Protein AF-A0A9D1JTY2-F1 (afdb_monomer_lite)

Foldseek 3Di:
DVLLVLLVVLLVVLLVQLLQQVQVCVPPNLVSNLQVSLVVLLVCLVVSVVVCCVPVVDHSVLSSCSNCPLSVVVSVVVVCVVCVVCVVVVVVCVNVVSSVVSNVVSVVVVVVVVVVVVVVVVVVVVPDDDDDDDDDDDDDPVVVVVSVVVCCVSSLVVLLVVLVVLQVVLVVQLVVQDDLVLWDWPAKFKWWWDDKDWDWDADPHDPVVCVVDRTATWIKTKTATPVPPGDIDIDTLGRDVVSSVVVNVVTIDMWIWIDRVVVRGIDTHHNPDHSNNVSCVSSVVSVVSNCVSVVSNVVSVVVVVVVVVVVVVVD

Secondary structure (DSSP, 8-state):
-HHHHHHHHHHHHHHHHHHHHHHHHTTT-HHHHHHHHHHHHHHHHHHHHHHHHHHH---HHHHHHIIIIIIHHHHHHHHHHH-THHHHTSHHHHHHHHHHHHHHHHHHHHHHHHHHHHHHHHHHH-S-------------THHHHHHHHHHHHHHHHHHHHHHHHHHHHHHHHHHHSPPGGG-EEEEEEEEEEEEEEEEEEEPPS-HHHHHH--EEEEEEEEEEETTSS--EEEEE--SSHHHHHHHHHT--EEEEEEEEGGGTEEEEE-TT--HHHHHHHHHHHHHHHHHHHHHHHHHHHHHHHHHHHHHHHH-

Radius of gyration: 27.47 Å; chains: 1; bounding box: 66×50×74 Å

Structure (mmCIF, N/CA/C/O backbone):
data_AF-A0A9D1JTY2-F1
#
_entry.id   AF-A0A9D1JTY2-F1
#
loop_
_atom_site.group_PDB
_atom_site.id
_atom_site.type_symbol
_atom_site.label_atom_id
_atom_site.label_alt_id
_atom_site.label_comp_id
_atom_site.label_asym_id
_atom_site.label_entity_id
_atom_site.label_seq_id
_atom_site.pdbx_PDB_ins_code
_atom_site.Cartn_x
_atom_site.Cartn_y
_atom_site.Cartn_z
_atom_site.occupancy
_atom_site.B_iso_or_equiv
_atom_site.auth_seq_id
_atom_site.auth_comp_id
_atom_site.auth_asym_id
_atom_site.auth_atom_id
_atom_site.pdbx_PDB_model_num
ATOM 1 N N . MET A 1 1 ? 25.133 -8.869 -23.689 1.00 59.38 1 MET A N 1
ATOM 2 C CA . MET A 1 1 ? 24.800 -9.097 -22.260 1.00 59.38 1 MET A CA 1
ATOM 3 C C . MET A 1 1 ? 25.271 -7.984 -21.316 1.00 59.38 1 MET A C 1
ATOM 5 O O . MET A 1 1 ? 24.427 -7.415 -20.641 1.00 59.38 1 MET A O 1
ATOM 9 N N . LYS A 1 2 ? 26.556 -7.587 -21.298 1.00 70.38 2 LYS A N 1
ATOM 10 C CA . LYS A 1 2 ? 27.103 -6.582 -20.346 1.00 70.38 2 LYS A CA 1
ATOM 11 C C . LYS A 1 2 ? 26.338 -5.240 -20.286 1.00 70.38 2 LYS A C 1
ATOM 13 O O . LYS A 1 2 ? 26.159 -4.684 -19.211 1.00 70.38 2 LYS A O 1
ATOM 18 N N . LYS A 1 3 ? 25.823 -4.753 -21.425 1.00 71.25 3 LYS A N 1
ATOM 19 C CA . LYS A 1 3 ? 24.998 -3.527 -21.497 1.00 71.25 3 LYS A CA 1
ATOM 20 C C . LYS A 1 3 ? 23.628 -3.683 -20.822 1.00 71.25 3 LYS A C 1
ATOM 22 O O . LYS A 1 3 ? 23.178 -2.760 -20.158 1.00 71.25 3 LYS A O 1
ATOM 27 N N . ALA A 1 4 ? 22.995 -4.850 -20.976 1.00 71.00 4 ALA A N 1
ATOM 28 C CA . ALA A 1 4 ? 21.696 -5.156 -20.372 1.00 71.00 4 ALA A CA 1
ATOM 29 C C . ALA A 1 4 ? 21.810 -5.186 -18.857 1.00 71.00 4 ALA A C 1
ATOM 31 O O . ALA A 1 4 ? 21.061 -4.502 -18.177 1.00 71.00 4 ALA A O 1
ATOM 32 N N . VAL A 1 5 ? 22.822 -5.899 -18.356 1.00 73.69 5 VAL A N 1
ATOM 33 C CA . VAL A 1 5 ? 23.113 -6.009 -16.924 1.00 73.69 5 VAL A CA 1
ATOM 34 C C . VAL A 1 5 ? 23.383 -4.637 -16.307 1.00 73.69 5 VAL A C 1
ATOM 36 O O . VAL A 1 5 ? 22.853 -4.343 -15.244 1.00 73.69 5 VAL A O 1
ATOM 39 N N . ALA A 1 6 ? 24.139 -3.770 -16.988 1.00 75.31 6 ALA A N 1
ATOM 40 C CA . ALA A 1 6 ? 24.396 -2.412 -16.514 1.00 75.31 6 ALA A CA 1
ATOM 41 C C . ALA A 1 6 ? 23.111 -1.570 -16.414 1.00 75.31 6 ALA A C 1
ATOM 43 O O . ALA A 1 6 ? 22.874 -0.943 -15.387 1.00 75.31 6 ALA A O 1
ATOM 44 N N . VAL A 1 7 ? 22.254 -1.600 -17.441 1.00 78.81 7 VAL A N 1
ATOM 45 C CA . VAL A 1 7 ? 20.978 -0.862 -17.441 1.00 78.81 7 VAL A CA 1
ATOM 46 C C . VAL A 1 7 ? 20.015 -1.412 -16.386 1.00 78.81 7 VAL A C 1
ATOM 48 O O . VAL A 1 7 ? 19.395 -0.629 -15.670 1.00 78.81 7 VAL A O 1
ATOM 51 N N . LEU A 1 8 ? 19.933 -2.737 -16.239 1.00 75.19 8 LEU A N 1
ATOM 52 C CA . LEU A 1 8 ? 19.136 -3.400 -15.202 1.00 75.19 8 LEU A CA 1
ATOM 53 C C . LEU A 1 8 ? 19.619 -3.027 -13.801 1.00 75.19 8 LEU A C 1
ATOM 55 O O . LEU A 1 8 ? 18.810 -2.658 -12.957 1.00 75.19 8 LEU A O 1
ATOM 59 N N . ALA A 1 9 ? 20.931 -3.057 -13.564 1.00 76.00 9 ALA A N 1
ATOM 60 C CA . ALA A 1 9 ? 21.514 -2.660 -12.288 1.00 76.00 9 ALA A CA 1
ATOM 61 C C . ALA A 1 9 ? 21.218 -1.187 -11.969 1.00 76.00 9 ALA A C 1
ATOM 63 O O . ALA A 1 9 ? 20.845 -0.871 -10.841 1.00 76.00 9 ALA A O 1
ATOM 64 N N . SER A 1 10 ? 21.313 -0.291 -12.955 1.00 81.81 10 SER A N 1
ATOM 65 C CA . SER A 1 10 ? 20.954 1.123 -12.789 1.00 81.81 10 SER A CA 1
ATOM 66 C C . SER A 1 10 ? 19.467 1.329 -12.509 1.00 81.81 10 SER A C 1
ATOM 68 O O . SER A 1 10 ? 19.114 2.147 -11.663 1.00 81.81 10 SER A O 1
ATOM 70 N N . MET A 1 11 ? 18.594 0.575 -13.179 1.00 83.81 11 MET A N 1
ATOM 71 C CA . MET A 1 11 ? 17.149 0.627 -12.962 1.00 83.81 11 MET A CA 1
ATOM 72 C C . MET A 1 11 ? 16.771 0.101 -11.571 1.00 83.81 11 MET A C 1
ATOM 74 O O . MET A 1 11 ? 16.012 0.754 -10.862 1.00 83.81 11 MET A O 1
ATOM 78 N N . LEU A 1 12 ? 17.338 -1.029 -11.140 1.00 78.69 12 LEU A N 1
ATOM 79 C CA . LEU A 1 12 ? 17.129 -1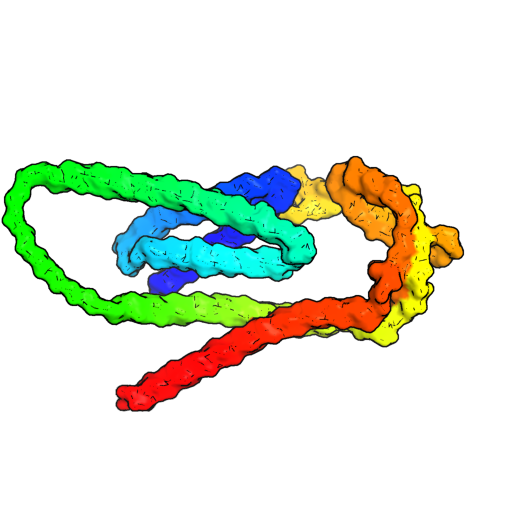.580 -9.796 1.00 78.69 12 LEU A CA 1
ATOM 80 C C . LEU A 1 12 ? 17.682 -0.653 -8.709 1.00 78.69 12 LEU A C 1
ATOM 82 O O . LEU A 1 12 ? 17.038 -0.462 -7.680 1.00 78.69 12 LEU A O 1
ATOM 86 N N . CYS A 1 13 ? 18.842 -0.039 -8.949 1.00 80.56 13 CYS A N 1
ATOM 87 C CA . CYS A 1 13 ? 19.420 0.960 -8.055 1.00 80.56 13 CYS A CA 1
ATOM 88 C C . CYS A 1 13 ? 18.498 2.181 -7.920 1.00 80.56 13 CYS A C 1
ATOM 90 O O . CYS A 1 13 ? 18.237 2.629 -6.804 1.00 80.56 13 CYS A O 1
ATOM 92 N N . TYR A 1 14 ? 17.940 2.662 -9.035 1.00 86.38 14 TYR A N 1
ATOM 93 C CA . TYR A 1 14 ? 16.960 3.744 -9.037 1.00 86.38 14 TYR A CA 1
ATOM 94 C C . TYR A 1 14 ? 15.681 3.364 -8.278 1.00 86.38 14 TYR A C 1
ATOM 96 O O . TYR A 1 14 ? 15.260 4.116 -7.406 1.00 86.38 14 TYR A O 1
ATOM 104 N N . ILE A 1 15 ? 15.094 2.190 -8.544 1.00 81.94 15 ILE A N 1
ATOM 105 C CA . ILE A 1 15 ? 13.891 1.708 -7.838 1.00 81.94 15 ILE A CA 1
ATOM 106 C C . ILE A 1 15 ? 14.170 1.578 -6.335 1.00 81.94 15 ILE A C 1
ATOM 108 O O . ILE A 1 15 ? 13.369 2.015 -5.512 1.00 81.94 15 ILE A O 1
ATOM 112 N N . GLY A 1 16 ? 15.323 1.021 -5.960 1.00 76.56 16 GLY A N 1
ATOM 113 C CA . GLY A 1 16 ? 15.737 0.903 -4.564 1.00 76.56 16 GLY A CA 1
ATOM 114 C C . GLY A 1 16 ? 15.865 2.263 -3.876 1.00 76.56 16 GLY A C 1
ATOM 115 O O . GLY A 1 16 ? 15.346 2.438 -2.774 1.00 76.56 16 GLY A O 1
ATOM 116 N N . ALA A 1 17 ? 16.497 3.238 -4.534 1.00 82.12 17 ALA A N 1
ATOM 117 C CA . ALA A 1 17 ? 16.623 4.599 -4.019 1.00 82.12 17 ALA A CA 1
ATOM 118 C C . ALA A 1 17 ? 15.268 5.316 -3.928 1.00 82.12 17 ALA A C 1
ATOM 120 O O . ALA A 1 17 ? 14.989 5.945 -2.910 1.00 82.12 17 ALA A O 1
ATOM 121 N N . PHE A 1 18 ? 14.408 5.162 -4.939 1.00 88.81 18 PHE A N 1
ATOM 122 C CA . PHE A 1 18 ? 13.040 5.682 -4.961 1.00 88.81 18 PHE A CA 1
ATOM 123 C C . PHE A 1 18 ? 12.244 5.173 -3.754 1.00 88.81 18 PHE A C 1
ATOM 125 O O . PHE A 1 18 ? 11.693 5.962 -2.989 1.00 88.81 18 PHE A O 1
ATOM 132 N N . LEU A 1 19 ? 12.234 3.855 -3.531 1.00 86.31 19 LEU A N 1
ATOM 133 C CA . LEU A 1 19 ? 11.505 3.236 -2.422 1.00 86.31 19 LEU A CA 1
ATOM 134 C C . LEU A 1 19 ? 12.104 3.598 -1.061 1.00 86.31 19 LEU A C 1
ATOM 136 O O . LEU A 1 19 ? 11.368 3.789 -0.094 1.00 86.31 19 LEU A O 1
ATOM 140 N N . LEU A 1 20 ? 13.432 3.698 -0.969 1.00 84.06 20 LEU A N 1
ATOM 141 C CA . LEU A 1 20 ? 14.112 4.112 0.254 1.00 84.06 20 LEU A CA 1
ATOM 142 C C . LEU A 1 20 ? 13.754 5.556 0.618 1.00 84.06 20 LEU A C 1
ATOM 144 O O . LEU A 1 20 ? 13.383 5.811 1.760 1.00 84.06 20 LEU A O 1
ATOM 148 N N . LEU A 1 21 ? 13.832 6.480 -0.341 1.00 84.19 21 LEU A N 1
ATOM 149 C CA . LEU A 1 21 ? 13.496 7.889 -0.138 1.00 84.19 21 LEU A CA 1
ATOM 150 C C . LEU A 1 21 ? 12.011 8.076 0.171 1.00 84.19 21 LEU A C 1
ATOM 152 O O . LEU A 1 21 ? 11.688 8.832 1.082 1.00 84.19 21 LEU A O 1
ATOM 156 N N . PHE A 1 22 ? 11.128 7.330 -0.500 1.00 84.81 22 PHE A N 1
ATOM 157 C CA . PHE A 1 22 ? 9.697 7.322 -0.193 1.00 84.81 22 PHE A CA 1
ATOM 158 C C . PHE A 1 22 ? 9.435 6.866 1.249 1.00 84.81 22 PHE A C 1
ATOM 160 O O . PHE A 1 22 ? 8.697 7.499 1.999 1.00 84.81 22 PHE A O 1
ATOM 167 N N . ARG A 1 23 ? 10.091 5.786 1.691 1.00 81.06 23 ARG A N 1
ATOM 168 C CA . ARG A 1 23 ? 9.959 5.297 3.073 1.00 81.06 23 ARG A CA 1
ATOM 169 C C . ARG A 1 23 ? 10.558 6.255 4.101 1.00 81.06 23 ARG A C 1
ATOM 171 O O . ARG A 1 23 ? 10.043 6.332 5.209 1.00 81.06 23 ARG A O 1
ATOM 178 N N . LEU A 1 24 ? 11.632 6.961 3.751 1.00 77.88 24 LEU A N 1
ATOM 179 C CA . LEU A 1 24 ? 12.247 7.983 4.602 1.00 77.88 24 LEU A CA 1
ATOM 180 C C . LEU A 1 24 ? 11.383 9.246 4.715 1.00 77.88 24 LEU A C 1
ATOM 182 O O . LEU A 1 24 ? 11.444 9.918 5.741 1.00 77.88 24 LEU A O 1
ATOM 186 N N . SER A 1 25 ? 10.588 9.572 3.693 1.00 79.00 25 SER A N 1
ATOM 187 C CA . SER A 1 25 ? 9.732 10.762 3.699 1.00 79.00 25 SER A CA 1
ATOM 188 C C . SER A 1 25 ? 8.385 10.565 4.394 1.00 79.00 25 SER A C 1
ATOM 190 O O . SER A 1 25 ? 7.739 11.562 4.720 1.00 79.00 25 SER A O 1
ATOM 192 N N . MET A 1 26 ? 7.964 9.318 4.639 1.00 70.12 26 MET A N 1
ATOM 193 C CA . MET A 1 26 ? 6.751 8.978 5.395 1.00 70.12 26 MET A CA 1
ATOM 194 C C . MET A 1 26 ? 6.876 9.468 6.851 1.00 70.12 26 MET A C 1
ATOM 196 O O . MET A 1 26 ? 7.418 8.772 7.708 1.00 70.12 26 MET A O 1
ATOM 200 N N . GLY A 1 27 ? 6.407 10.687 7.132 1.00 58.47 27 GLY A N 1
ATOM 201 C CA . GLY A 1 27 ? 6.492 11.296 8.464 1.00 58.47 27 GLY A CA 1
ATOM 202 C C . GLY A 1 27 ? 6.246 12.801 8.452 1.00 58.47 27 GLY A C 1
ATOM 203 O O . GLY A 1 27 ? 5.192 13.225 8.896 1.00 58.47 27 GLY A O 1
ATOM 204 N N . GLN A 1 28 ? 7.183 13.603 7.929 1.00 58.84 28 GLN A N 1
ATOM 205 C CA . GLN A 1 28 ? 7.043 15.069 7.763 1.00 58.84 28 GLN A CA 1
ATOM 206 C C . GLN A 1 28 ? 7.940 15.662 6.647 1.00 58.84 28 GLN A C 1
ATOM 208 O O . GLN A 1 28 ? 7.969 16.872 6.449 1.00 58.84 28 GLN A O 1
ATOM 213 N N . ALA A 1 29 ? 8.677 14.838 5.890 1.00 73.12 29 ALA A N 1
ATOM 214 C CA . ALA A 1 29 ? 9.771 15.297 5.025 1.00 73.12 29 ALA A CA 1
ATOM 215 C C . ALA A 1 29 ? 9.537 14.991 3.534 1.00 73.12 29 ALA A C 1
ATOM 217 O O . ALA A 1 29 ? 10.433 14.517 2.836 1.00 73.12 29 ALA A O 1
ATOM 218 N N . TRP A 1 30 ? 8.335 15.264 3.020 1.00 77.69 30 TRP A N 1
ATOM 219 C CA . TRP A 1 30 ? 7.965 14.993 1.620 1.00 77.69 30 TRP A CA 1
ATOM 220 C C . TRP A 1 30 ? 8.880 15.676 0.594 1.00 77.69 30 TRP A C 1
ATOM 222 O O . TRP A 1 30 ? 9.173 15.094 -0.448 1.00 77.69 30 TRP A O 1
ATOM 232 N N . LEU A 1 31 ? 9.435 16.848 0.927 1.00 79.00 31 LEU A N 1
ATOM 233 C CA . LEU A 1 31 ? 10.440 17.536 0.108 1.00 79.00 31 LEU A CA 1
ATOM 234 C C . LEU A 1 31 ? 11.693 16.680 -0.142 1.00 79.00 31 LEU A C 1
ATOM 236 O O . LEU A 1 31 ? 12.260 16.729 -1.232 1.00 79.00 31 LEU A O 1
ATOM 240 N N . VAL A 1 32 ? 12.100 15.853 0.827 1.00 80.62 32 VAL A N 1
ATOM 241 C CA . VAL A 1 32 ? 13.250 14.945 0.683 1.00 80.62 32 VAL A CA 1
ATOM 242 C C . VAL A 1 32 ? 12.964 13.867 -0.357 1.00 80.62 32 VAL A C 1
ATOM 244 O O . VAL A 1 32 ? 13.857 13.501 -1.112 1.00 80.62 32 VAL A O 1
ATOM 247 N N . PHE A 1 33 ? 11.725 13.391 -0.460 1.00 84.44 33 PHE A N 1
ATOM 248 C CA . PHE A 1 33 ? 11.342 12.455 -1.514 1.00 84.44 33 PHE A CA 1
ATOM 249 C C . PHE A 1 33 ? 11.211 13.149 -2.873 1.00 84.44 33 PHE A C 1
ATOM 251 O O . PHE A 1 33 ? 11.780 12.665 -3.856 1.00 84.44 33 PHE A O 1
ATOM 258 N N . PHE A 1 34 ? 10.541 14.305 -2.927 1.00 84.31 34 PHE A N 1
ATOM 259 C CA . PHE A 1 34 ? 10.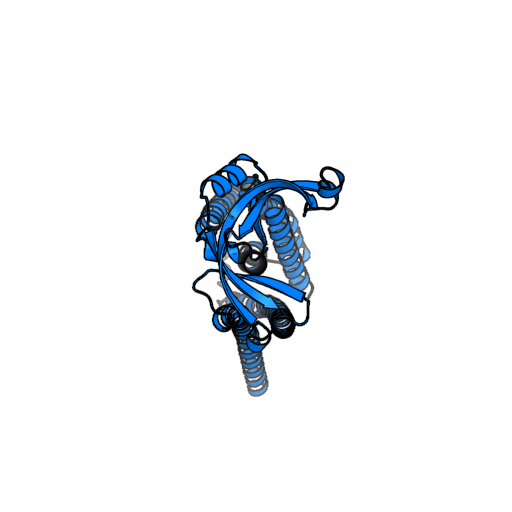311 15.029 -4.178 1.00 84.31 34 PHE A CA 1
ATOM 260 C C . PHE A 1 34 ? 11.601 15.527 -4.834 1.00 84.31 34 PHE A C 1
ATOM 262 O O . PHE A 1 34 ? 11.754 15.380 -6.044 1.00 84.31 34 PHE A O 1
ATOM 269 N N . PHE A 1 35 ? 12.549 16.060 -4.061 1.00 83.50 35 PHE A N 1
ATOM 270 C CA . PHE A 1 35 ? 13.841 16.508 -4.591 1.00 83.50 35 PHE A CA 1
ATOM 271 C C . PHE A 1 35 ? 14.907 15.417 -4.551 1.00 83.50 35 PHE A C 1
ATOM 273 O O . PHE A 1 35 ? 15.697 15.300 -5.486 1.00 83.50 35 PHE A O 1
ATOM 280 N N . GLY A 1 36 ? 14.934 14.585 -3.510 1.00 84.62 36 GLY A N 1
ATOM 281 C CA . GLY A 1 36 ? 15.980 13.576 -3.344 1.00 84.62 36 GLY A CA 1
ATOM 282 C C . GLY A 1 36 ? 15.964 12.522 -4.442 1.00 84.62 36 GLY A C 1
ATOM 283 O O . GLY A 1 36 ? 17.026 12.097 -4.887 1.00 84.62 36 GLY A O 1
ATOM 284 N N . THR A 1 37 ? 14.786 12.140 -4.936 1.00 85.62 37 THR A N 1
ATOM 285 C CA . THR A 1 37 ? 14.664 11.111 -5.976 1.00 85.62 37 THR A CA 1
ATOM 286 C C . THR A 1 37 ? 15.243 11.568 -7.322 1.00 85.62 37 THR A C 1
ATOM 288 O O . THR A 1 37 ? 16.134 10.889 -7.841 1.00 85.62 37 THR A O 1
ATOM 291 N N . PRO A 1 38 ? 14.840 12.723 -7.892 1.00 85.81 38 PRO A N 1
ATOM 292 C CA . PRO A 1 38 ? 15.459 13.231 -9.113 1.00 85.81 38 PRO A CA 1
ATOM 293 C C . PRO A 1 38 ? 16.914 13.686 -8.912 1.00 85.81 38 PRO A C 1
ATOM 295 O O . PRO A 1 38 ? 17.717 13.518 -9.830 1.00 85.81 38 PRO A O 1
ATOM 298 N N . LEU A 1 39 ? 17.304 14.188 -7.732 1.00 86.88 39 LEU A N 1
ATOM 299 C CA . LEU A 1 39 ? 18.706 14.532 -7.445 1.00 86.88 39 LEU A CA 1
ATOM 300 C C . LEU A 1 39 ? 19.603 13.296 -7.392 1.00 86.88 39 LEU A C 1
ATOM 302 O O . LEU A 1 39 ? 20.677 13.303 -7.988 1.00 86.88 39 LEU A O 1
ATOM 306 N N . PHE A 1 40 ? 19.161 12.220 -6.738 1.00 88.06 40 PHE A N 1
ATOM 307 C CA . PHE A 1 40 ? 19.864 10.939 -6.754 1.00 88.06 40 PHE A CA 1
ATOM 308 C C . PHE A 1 40 ? 19.992 10.413 -8.185 1.00 88.06 40 PHE A C 1
ATOM 310 O O . PHE A 1 40 ? 21.073 9.999 -8.604 1.00 88.06 40 PHE A O 1
ATOM 317 N N . ALA A 1 41 ? 18.904 10.484 -8.958 1.00 86.62 41 ALA A N 1
ATOM 318 C CA . ALA A 1 41 ? 18.897 10.082 -10.357 1.00 86.62 41 ALA A CA 1
ATOM 319 C C . ALA A 1 41 ? 19.942 10.848 -11.171 1.00 86.62 41 ALA A C 1
ATOM 321 O O . ALA A 1 41 ? 20.720 10.229 -11.891 1.00 86.62 41 ALA A O 1
ATOM 322 N N . ALA A 1 42 ? 19.996 12.173 -11.027 1.00 85.44 42 ALA A N 1
ATOM 323 C CA . ALA A 1 42 ? 20.965 13.029 -11.699 1.00 85.44 42 ALA A CA 1
ATOM 324 C C . ALA A 1 42 ? 22.407 12.752 -11.235 1.00 85.44 42 ALA A C 1
ATOM 326 O O . ALA A 1 42 ? 23.301 12.580 -12.068 1.00 85.44 42 ALA A O 1
ATOM 327 N N . ALA A 1 43 ? 22.625 12.641 -9.922 1.00 85.62 43 ALA A N 1
ATOM 328 C CA . ALA A 1 43 ? 23.928 12.372 -9.319 1.00 85.62 43 ALA A CA 1
ATOM 329 C C . ALA A 1 43 ? 24.491 11.004 -9.723 1.00 85.62 43 ALA A C 1
ATOM 331 O O . ALA A 1 43 ? 25.696 10.875 -9.913 1.00 85.62 43 ALA A O 1
ATOM 332 N N . TYR A 1 44 ? 23.633 9.998 -9.907 1.00 86.44 44 TYR A N 1
ATOM 333 C CA . TYR A 1 44 ? 24.016 8.701 -10.463 1.00 86.44 44 TYR A CA 1
ATOM 334 C C . TYR A 1 44 ? 24.230 8.775 -11.982 1.00 86.44 44 TYR A C 1
ATOM 336 O O . TYR A 1 44 ? 25.202 8.236 -12.514 1.00 86.44 44 TYR A O 1
ATOM 344 N N . PHE A 1 45 ? 23.336 9.462 -12.694 1.00 86.50 45 PHE A N 1
ATOM 345 C CA . PHE A 1 45 ? 23.324 9.546 -14.152 1.00 86.50 45 PHE A CA 1
ATOM 346 C C . PHE A 1 45 ? 24.588 10.182 -14.737 1.00 86.50 45 PHE A C 1
ATOM 348 O O . PHE A 1 45 ? 25.077 9.724 -15.769 1.00 86.50 45 PHE A O 1
ATOM 355 N N . ILE A 1 46 ? 25.136 11.212 -14.091 1.00 82.81 46 ILE A N 1
ATOM 356 C CA . ILE A 1 46 ? 26.335 11.919 -14.566 1.00 82.81 46 ILE A CA 1
ATOM 357 C C . ILE A 1 46 ? 27.565 10.980 -14.637 1.00 82.81 46 ILE A C 1
ATOM 359 O O . ILE A 1 46 ? 28.104 10.799 -15.736 1.00 82.81 46 ILE A O 1
ATOM 363 N N . PRO A 1 47 ? 28.008 10.333 -13.539 1.00 81.50 47 PRO A N 1
ATOM 364 C CA . PRO A 1 47 ? 29.147 9.420 -13.561 1.00 81.50 47 PRO A CA 1
ATOM 365 C C . PRO A 1 47 ? 28.828 8.098 -14.268 1.00 81.50 47 PRO A C 1
ATOM 367 O O . PRO A 1 47 ? 29.631 7.650 -15.090 1.00 81.50 47 PRO A O 1
ATOM 370 N N . ALA A 1 48 ? 27.657 7.491 -14.035 1.00 80.56 48 ALA A N 1
ATOM 371 C CA . ALA A 1 48 ? 27.294 6.221 -14.671 1.00 80.56 48 ALA A CA 1
ATOM 372 C C . ALA A 1 48 ? 27.105 6.384 -16.185 1.00 80.56 48 ALA A C 1
ATOM 374 O O . ALA A 1 48 ? 27.592 5.574 -16.971 1.00 80.56 48 ALA A O 1
ATOM 375 N N . GLY A 1 49 ? 26.483 7.481 -16.621 1.00 78.81 49 GLY A N 1
ATOM 376 C CA . GLY A 1 49 ? 26.337 7.827 -18.032 1.00 78.81 49 GLY A CA 1
ATOM 377 C C . GLY A 1 49 ? 27.670 8.142 -18.709 1.00 78.81 49 GLY A C 1
ATOM 378 O O . GLY A 1 49 ? 27.843 7.837 -19.890 1.00 78.81 49 GLY A O 1
ATOM 379 N N . ALA A 1 50 ? 28.647 8.709 -17.995 1.00 80.31 50 ALA A N 1
ATOM 380 C CA . ALA A 1 50 ? 30.004 8.881 -18.514 1.00 80.31 50 ALA A CA 1
ATOM 381 C C . ALA A 1 50 ? 30.760 7.552 -18.621 1.00 80.31 50 ALA A C 1
ATOM 383 O O . ALA A 1 50 ? 31.366 7.271 -19.658 1.00 80.31 50 ALA A O 1
ATOM 384 N N . PHE A 1 51 ? 30.679 6.718 -17.588 1.00 81.56 51 PHE A N 1
ATOM 385 C CA . PHE A 1 51 ? 31.327 5.413 -17.548 1.00 81.56 51 PHE A CA 1
ATOM 386 C C . PHE A 1 51 ? 30.755 4.458 -18.605 1.00 81.56 51 PHE A C 1
ATOM 388 O O . PHE A 1 51 ? 31.511 3.872 -19.381 1.00 81.56 51 PHE A O 1
ATOM 395 N N . PHE A 1 52 ? 29.429 4.352 -18.716 1.00 82.06 52 PHE A N 1
ATOM 396 C CA . PHE A 1 52 ? 28.778 3.485 -19.700 1.00 82.06 52 PHE A CA 1
ATOM 397 C C . PHE A 1 52 ? 28.924 3.995 -21.134 1.00 82.06 52 PHE A C 1
ATOM 399 O O . PHE A 1 52 ? 29.027 3.178 -22.050 1.00 82.06 52 PHE A O 1
ATOM 406 N N . ALA A 1 53 ? 29.004 5.310 -21.353 1.00 79.44 53 ALA A N 1
ATOM 407 C CA . ALA A 1 53 ? 29.331 5.841 -22.675 1.00 79.44 53 ALA A CA 1
ATOM 408 C C . ALA A 1 53 ? 30.757 5.447 -23.102 1.00 79.44 53 ALA A C 1
ATOM 410 O O . ALA A 1 53 ? 30.940 4.995 -24.229 1.00 79.44 53 ALA A O 1
ATOM 411 N N . ARG A 1 54 ? 31.744 5.545 -22.196 1.00 77.56 54 ARG A N 1
ATOM 412 C CA . ARG A 1 54 ? 33.158 5.232 -22.487 1.00 77.56 54 ARG A CA 1
ATOM 413 C C . ARG A 1 54 ? 33.452 3.734 -22.592 1.00 77.56 54 ARG A C 1
ATOM 415 O O . ARG A 1 54 ? 34.214 3.329 -23.456 1.00 77.56 54 ARG A O 1
ATOM 422 N N . ARG A 1 55 ? 32.892 2.912 -21.698 1.00 78.19 55 ARG A N 1
ATOM 423 C CA . ARG A 1 55 ? 33.220 1.475 -21.590 1.00 78.19 55 ARG A CA 1
ATOM 424 C C . ARG A 1 55 ? 32.249 0.559 -22.325 1.00 78.19 55 ARG A C 1
ATOM 426 O O . ARG A 1 55 ? 32.625 -0.540 -22.714 1.00 78.19 55 ARG A O 1
ATOM 433 N N . LEU A 1 56 ? 30.987 0.969 -22.455 1.00 77.25 56 LEU A N 1
ATOM 434 C CA . LEU A 1 56 ? 29.910 0.121 -22.974 1.00 77.25 56 LEU A CA 1
ATOM 435 C C . LEU A 1 56 ? 29.258 0.696 -24.238 1.00 77.25 56 LEU A C 1
ATOM 437 O O . LEU A 1 56 ? 28.327 0.079 -24.759 1.00 77.25 56 LEU A O 1
ATOM 441 N N . HIS A 1 57 ? 29.718 1.847 -24.746 1.00 76.25 57 HIS A N 1
ATOM 442 C CA . HIS A 1 57 ? 29.091 2.576 -25.858 1.00 76.25 57 HIS A CA 1
ATOM 443 C C . HIS A 1 57 ? 27.565 2.679 -25.686 1.00 76.25 57 HIS A C 1
ATOM 445 O O . HIS A 1 57 ? 26.794 2.428 -26.618 1.00 76.25 57 HIS A O 1
ATOM 451 N N . LEU A 1 58 ? 27.115 2.925 -24.452 1.00 74.38 58 LEU A N 1
ATOM 452 C CA . LEU A 1 58 ? 25.701 3.066 -24.125 1.00 74.38 58 LEU A CA 1
ATOM 453 C C . LEU A 1 58 ? 25.289 4.527 -24.324 1.00 74.38 58 LEU A C 1
ATOM 455 O O . LEU A 1 58 ? 25.966 5.438 -23.848 1.00 74.38 58 LEU A O 1
ATOM 459 N N . ASN A 1 59 ? 24.164 4.760 -25.001 1.00 77.75 59 ASN A N 1
ATOM 460 C CA . ASN A 1 59 ? 23.629 6.110 -25.132 1.00 77.75 59 ASN A CA 1
ATOM 461 C C . ASN A 1 59 ? 23.165 6.615 -23.755 1.00 77.75 59 ASN A C 1
ATOM 463 O O . ASN A 1 59 ? 22.422 5.932 -23.051 1.00 77.75 59 ASN A O 1
ATOM 467 N N . ARG A 1 60 ? 23.566 7.832 -23.386 1.00 78.81 60 ARG A N 1
ATOM 468 C CA . ARG A 1 60 ? 23.145 8.469 -22.133 1.00 78.81 60 ARG A CA 1
ATOM 469 C C . ARG A 1 60 ? 21.627 8.644 -22.075 1.00 78.81 60 ARG A C 1
ATOM 471 O O . ARG A 1 60 ? 21.027 8.353 -21.054 1.00 78.81 60 ARG A O 1
ATOM 478 N N . TRP A 1 61 ? 20.982 8.975 -23.191 1.00 77.00 61 TRP A N 1
ATOM 479 C CA . TRP A 1 61 ? 19.518 9.070 -23.256 1.00 77.00 61 TRP A CA 1
ATOM 480 C C . TRP A 1 61 ? 18.800 7.765 -22.901 1.00 77.00 61 TRP A C 1
ATOM 482 O O . TRP A 1 61 ? 17.751 7.778 -22.268 1.00 77.00 61 TRP A O 1
ATOM 492 N N . ILE A 1 62 ? 19.395 6.630 -23.267 1.00 73.31 62 ILE A N 1
ATOM 493 C CA . ILE A 1 62 ? 18.854 5.299 -22.979 1.00 73.31 62 ILE A CA 1
ATOM 494 C C . ILE A 1 62 ? 18.878 5.017 -21.477 1.00 73.31 62 ILE A C 1
ATOM 496 O O . ILE A 1 62 ? 17.886 4.553 -20.919 1.00 73.31 62 ILE A O 1
ATOM 500 N N . LEU A 1 63 ? 19.999 5.325 -20.824 1.00 81.06 63 LEU A N 1
ATOM 501 C CA . LEU A 1 63 ? 20.143 5.168 -19.380 1.00 81.06 63 LEU A CA 1
ATOM 502 C C . LEU A 1 63 ? 19.132 6.046 -18.633 1.00 81.06 63 LEU A C 1
ATOM 504 O O . LEU A 1 63 ? 18.469 5.578 -17.711 1.00 81.06 63 LEU A O 1
ATOM 508 N N . TRP A 1 64 ? 18.976 7.292 -19.084 1.00 84.94 64 TRP A N 1
ATOM 509 C CA . TRP A 1 64 ? 18.033 8.246 -18.511 1.00 84.94 64 TRP A CA 1
ATOM 510 C C . TRP A 1 64 ? 16.584 7.757 -18.590 1.00 84.94 64 TRP A C 1
ATOM 512 O O . TRP A 1 64 ? 15.883 7.765 -17.575 1.00 84.94 64 TRP A O 1
ATOM 522 N N . LEU A 1 65 ? 16.159 7.297 -19.774 1.00 82.06 65 LEU A N 1
ATOM 523 C CA . LEU A 1 65 ? 14.803 6.808 -20.026 1.00 82.06 65 LEU A CA 1
ATOM 524 C C . LEU A 1 65 ? 14.493 5.551 -19.203 1.00 82.06 65 LEU A C 1
ATOM 526 O O . LEU A 1 65 ? 13.407 5.432 -18.641 1.00 82.06 65 LEU A O 1
ATOM 530 N N . CYS A 1 66 ? 15.451 4.628 -19.089 1.00 78.81 66 CYS A N 1
ATOM 531 C CA . CYS A 1 66 ? 15.267 3.411 -18.295 1.00 78.81 66 CYS A CA 1
ATOM 532 C C . CYS A 1 66 ? 15.138 3.712 -16.806 1.00 78.81 66 CYS A C 1
ATOM 534 O O . CYS A 1 66 ? 14.303 3.116 -16.132 1.00 78.81 66 CYS A O 1
ATOM 536 N N . MET A 1 67 ? 15.950 4.635 -16.291 1.00 83.12 67 MET A N 1
ATOM 537 C CA . MET A 1 67 ? 15.915 4.997 -14.879 1.00 83.12 67 MET A CA 1
ATOM 538 C C . MET A 1 67 ? 14.652 5.787 -14.527 1.00 83.12 67 MET A C 1
ATOM 540 O O . MET A 1 67 ? 13.906 5.374 -13.649 1.00 83.12 67 MET A O 1
ATOM 544 N N . ASN A 1 68 ? 14.387 6.899 -15.218 1.00 83.06 68 ASN A N 1
ATOM 545 C CA . ASN A 1 68 ? 13.298 7.805 -14.841 1.00 83.06 68 ASN A CA 1
ATOM 546 C C . ASN A 1 68 ? 11.940 7.352 -15.381 1.00 83.06 68 ASN A C 1
ATOM 548 O O . ASN A 1 68 ? 10.938 7.496 -14.691 1.00 83.06 68 ASN A O 1
ATOM 552 N N . GLY A 1 69 ? 11.901 6.797 -16.593 1.00 80.62 69 GLY A N 1
ATOM 553 C CA . GLY A 1 69 ? 10.668 6.291 -17.189 1.00 80.62 69 GLY A CA 1
ATOM 554 C C . GLY A 1 69 ? 10.266 4.971 -16.548 1.00 80.62 69 GLY A C 1
ATOM 555 O O . GLY A 1 69 ? 9.364 4.921 -15.719 1.00 80.62 69 GLY A O 1
ATOM 556 N N . ILE A 1 70 ? 10.965 3.891 -16.903 1.00 78.00 70 ILE A N 1
ATOM 557 C CA . ILE A 1 70 ? 10.583 2.539 -16.467 1.00 78.00 70 ILE A CA 1
ATOM 558 C C . ILE A 1 70 ? 10.816 2.374 -14.958 1.00 78.00 70 ILE A C 1
ATOM 560 O O . ILE A 1 70 ? 9.916 1.945 -14.243 1.00 78.00 70 ILE A O 1
ATOM 564 N N . GLY A 1 71 ? 11.988 2.762 -14.448 1.00 79.56 71 GLY A N 1
ATOM 565 C CA . GLY A 1 71 ? 12.291 2.698 -13.016 1.00 79.56 71 GLY A CA 1
ATOM 566 C C . GLY A 1 71 ? 11.361 3.566 -12.161 1.00 79.56 71 GLY A C 1
ATOM 567 O O . GLY A 1 71 ? 10.913 3.113 -11.110 1.00 79.56 71 GLY A O 1
ATOM 568 N N . GLY A 1 72 ? 11.009 4.768 -12.628 1.00 82.62 72 GLY A N 1
ATOM 569 C CA . GLY A 1 72 ? 10.039 5.653 -11.970 1.00 82.62 72 GLY A CA 1
ATOM 570 C C . GLY A 1 72 ? 8.635 5.064 -11.923 1.00 82.62 72 GLY A C 1
ATOM 571 O O . GLY A 1 72 ? 8.040 4.988 -10.848 1.00 82.62 72 GLY A O 1
ATOM 572 N N . LEU A 1 73 ? 8.128 4.580 -13.060 1.00 81.56 73 LEU A N 1
ATOM 573 C CA . LEU A 1 73 ? 6.820 3.926 -13.135 1.00 81.56 73 LEU A CA 1
ATOM 574 C C . LEU A 1 73 ? 6.761 2.679 -12.244 1.00 81.56 73 LEU A C 1
ATOM 576 O O . LEU A 1 73 ? 5.825 2.530 -11.461 1.00 81.56 73 LEU A O 1
ATOM 580 N N . CYS A 1 74 ? 7.782 1.818 -12.296 1.00 80.75 74 CYS A N 1
ATOM 581 C CA . CYS A 1 74 ? 7.872 0.649 -11.421 1.00 80.75 74 CYS A CA 1
ATOM 582 C C . CYS A 1 74 ? 7.924 1.045 -9.939 1.00 80.75 74 CYS A C 1
ATOM 584 O O . CYS A 1 74 ? 7.264 0.410 -9.119 1.00 80.75 74 CYS A O 1
ATOM 586 N N . GLY A 1 75 ? 8.665 2.101 -9.590 1.00 83.00 75 GLY A N 1
ATOM 587 C CA . GLY A 1 75 ? 8.716 2.634 -8.228 1.00 83.00 75 GLY A CA 1
ATOM 588 C C . GLY A 1 75 ? 7.336 3.043 -7.711 1.00 83.00 75 GLY A C 1
ATOM 589 O O . GLY A 1 75 ? 6.935 2.611 -6.629 1.00 83.00 75 GLY A O 1
ATOM 590 N N . TRP A 1 76 ? 6.577 3.798 -8.510 1.00 84.81 76 TRP A N 1
ATOM 591 C CA . TRP A 1 76 ? 5.207 4.200 -8.177 1.00 84.81 76 TRP A CA 1
ATOM 592 C C . TRP A 1 76 ? 4.252 3.012 -8.045 1.00 84.81 76 TRP A C 1
ATOM 594 O O . TRP A 1 76 ? 3.509 2.943 -7.069 1.00 84.81 76 TRP A O 1
ATOM 604 N N . VAL A 1 77 ? 4.299 2.048 -8.969 1.00 81.75 77 VAL A N 1
ATOM 605 C CA . VAL A 1 77 ? 3.474 0.828 -8.892 1.00 81.75 77 VAL A CA 1
ATOM 606 C C . VAL A 1 77 ? 3.758 0.055 -7.602 1.00 81.75 77 VAL A C 1
ATOM 608 O O . VAL A 1 77 ? 2.828 -0.359 -6.913 1.00 81.75 77 VAL A O 1
ATOM 611 N N . ILE A 1 78 ? 5.028 -0.098 -7.221 1.00 81.12 78 ILE A N 1
ATOM 612 C CA . ILE A 1 78 ? 5.398 -0.791 -5.980 1.00 81.12 78 ILE A CA 1
ATOM 613 C C . ILE A 1 78 ? 4.901 -0.023 -4.748 1.00 81.12 78 ILE A C 1
ATOM 615 O O . ILE A 1 78 ? 4.404 -0.646 -3.809 1.00 81.12 78 ILE A O 1
ATOM 619 N N . VAL A 1 79 ? 4.995 1.310 -4.741 1.00 82.75 79 VAL A N 1
ATOM 620 C CA . VAL A 1 79 ? 4.431 2.141 -3.663 1.00 82.75 79 VAL A CA 1
ATOM 621 C C . VAL A 1 79 ? 2.922 1.944 -3.550 1.00 82.75 79 VAL A C 1
ATOM 623 O O . VAL A 1 79 ? 2.417 1.779 -2.444 1.00 82.75 79 VAL A O 1
ATOM 626 N N . LEU A 1 80 ? 2.210 1.891 -4.674 1.00 80.62 80 LEU A N 1
ATOM 627 C CA . LEU A 1 80 ? 0.762 1.688 -4.696 1.00 80.62 80 LEU A CA 1
ATOM 628 C C . LEU A 1 80 ? 0.338 0.318 -4.175 1.00 80.62 80 LEU A C 1
ATOM 630 O O . LEU A 1 80 ? -0.646 0.217 -3.447 1.00 80.62 80 LEU A O 1
ATOM 634 N N . ILE A 1 81 ? 1.106 -0.721 -4.503 1.00 76.06 81 ILE A N 1
ATOM 635 C CA . ILE A 1 81 ? 0.894 -2.071 -3.973 1.00 76.06 81 ILE A CA 1
ATOM 636 C C . ILE A 1 81 ? 1.154 -2.101 -2.459 1.00 76.06 81 ILE A C 1
ATOM 638 O O . ILE A 1 81 ? 0.407 -2.738 -1.720 1.00 76.06 81 ILE A O 1
ATOM 642 N N . GLN A 1 82 ? 2.200 -1.416 -1.984 1.00 76.94 82 GLN A N 1
ATOM 643 C CA . GLN A 1 82 ? 2.558 -1.384 -0.558 1.00 76.94 82 GLN A CA 1
ATOM 644 C C . GLN A 1 82 ? 1.610 -0.513 0.278 1.00 76.94 82 GLN A C 1
ATOM 646 O O . GLN A 1 82 ? 1.391 -0.809 1.451 1.00 76.94 82 GLN A O 1
ATOM 651 N N . TYR A 1 83 ? 1.049 0.545 -0.310 1.00 77.12 83 TYR A N 1
ATOM 652 C CA . TYR A 1 83 ? 0.225 1.542 0.372 1.00 77.12 83 TYR A CA 1
ATOM 653 C C . TYR A 1 83 ? -1.051 1.836 -0.434 1.00 77.12 83 TYR A C 1
ATOM 655 O O . TYR A 1 83 ? -1.216 2.938 -0.966 1.00 77.12 83 TYR A O 1
ATOM 663 N N . PRO A 1 84 ? -2.001 0.883 -0.499 1.00 70.81 84 PRO A N 1
ATOM 664 C CA . PRO A 1 84 ? -3.229 1.036 -1.285 1.00 70.81 84 PRO A CA 1
ATOM 665 C C . PRO A 1 84 ? -4.119 2.188 -0.791 1.00 70.81 84 PRO A C 1
ATOM 667 O O . PRO A 1 84 ? -4.940 2.710 -1.542 1.00 70.81 84 PRO A O 1
ATOM 670 N N . ILE A 1 85 ? -3.921 2.638 0.452 1.00 67.88 85 ILE A N 1
ATOM 671 C CA . ILE A 1 85 ? -4.631 3.781 1.037 1.00 67.88 85 ILE A CA 1
ATOM 672 C C . ILE A 1 85 ? -4.360 5.101 0.289 1.00 67.88 85 ILE A C 1
ATOM 674 O O . ILE A 1 85 ? -5.200 5.997 0.301 1.00 67.88 85 ILE A O 1
ATOM 678 N N . LEU A 1 86 ? -3.231 5.201 -0.430 1.00 69.19 86 LEU A N 1
ATOM 679 C CA . LEU A 1 86 ? -2.888 6.367 -1.253 1.00 69.19 86 LEU A CA 1
ATOM 680 C C . LEU A 1 86 ? -3.839 6.548 -2.449 1.00 69.19 86 LEU A C 1
ATOM 682 O O . LEU A 1 86 ? -4.060 7.681 -2.877 1.00 69.19 86 LEU A O 1
ATOM 686 N N . LEU A 1 87 ? -4.409 5.452 -2.970 1.00 64.38 87 LEU A N 1
ATOM 687 C CA . LEU A 1 87 ? -5.407 5.485 -4.046 1.00 64.38 87 LEU A CA 1
ATOM 688 C C . LEU A 1 87 ? -6.795 5.851 -3.522 1.00 64.38 87 LEU A C 1
ATOM 690 O O . LEU A 1 87 ? -7.506 6.611 -4.169 1.00 64.38 87 LEU A O 1
ATOM 694 N N . MET A 1 88 ? -7.172 5.331 -2.353 1.00 51.47 88 MET A N 1
ATOM 695 C CA . MET A 1 88 ? -8.533 5.484 -1.827 1.00 51.47 88 MET A CA 1
ATOM 696 C C . MET A 1 88 ? -8.867 6.919 -1.410 1.00 51.47 88 MET A C 1
ATOM 698 O O . MET A 1 88 ? -10.009 7.338 -1.551 1.00 51.47 88 MET A O 1
ATOM 702 N N . ASN A 1 89 ? -7.872 7.692 -0.972 1.00 60.34 89 ASN A N 1
ATOM 703 C CA . ASN A 1 89 ? -8.089 9.053 -0.474 1.00 60.34 89 ASN A CA 1
ATOM 704 C C . ASN A 1 89 ? -7.869 10.143 -1.540 1.00 60.34 89 ASN A C 1
ATOM 706 O O . ASN A 1 89 ? -7.809 11.320 -1.196 1.00 60.34 89 ASN A O 1
ATOM 710 N N . GLY A 1 90 ? -7.615 9.782 -2.807 1.00 61.91 90 GLY A N 1
ATOM 711 C CA . GLY A 1 90 ? -7.206 10.741 -3.851 1.00 61.91 90 GLY A CA 1
ATOM 712 C C . GLY A 1 90 ? -5.851 11.428 -3.589 1.00 61.91 90 GLY A C 1
ATOM 713 O O . GLY A 1 90 ? -5.372 12.209 -4.411 1.00 61.91 90 GLY A O 1
ATOM 714 N N . PHE A 1 91 ? -5.191 11.092 -2.474 1.00 66.12 91 PHE A N 1
ATOM 715 C CA . PHE A 1 91 ? -3.932 11.674 -2.003 1.00 66.12 91 PHE A CA 1
ATOM 716 C C . PHE A 1 91 ? -2.772 11.432 -2.977 1.00 66.12 91 PHE A C 1
ATOM 718 O O . PHE A 1 91 ? -1.766 12.138 -2.957 1.00 66.12 91 PHE A O 1
ATOM 725 N N . ILE A 1 92 ? -2.931 10.470 -3.886 1.00 70.31 92 ILE A N 1
ATOM 726 C CA . ILE A 1 92 ? -1.996 10.225 -4.977 1.00 70.31 92 ILE A CA 1
ATOM 727 C C . ILE A 1 92 ? -1.766 11.446 -5.872 1.00 70.31 92 ILE A C 1
ATOM 729 O O . ILE A 1 92 ? -0.635 11.655 -6.301 1.00 70.31 92 ILE A O 1
ATOM 733 N N . LEU A 1 93 ? -2.779 12.285 -6.118 1.00 67.25 93 LEU A N 1
ATOM 734 C CA . LEU A 1 93 ? -2.620 13.496 -6.936 1.00 67.25 93 LEU A CA 1
ATOM 735 C C . LEU A 1 93 ? -1.753 14.543 -6.223 1.00 67.25 93 LEU A C 1
ATOM 737 O O . LEU A 1 93 ? -0.898 15.165 -6.853 1.00 67.25 93 LEU A O 1
ATOM 741 N N . LEU A 1 94 ? -1.901 14.652 -4.898 1.00 73.06 94 LEU A N 1
ATOM 742 C CA . LEU A 1 94 ? -1.072 15.503 -4.036 1.00 73.06 94 LEU A CA 1
ATOM 743 C C . LEU A 1 94 ? 0.384 15.017 -3.942 1.00 73.06 94 LEU A C 1
ATOM 745 O O . LEU A 1 94 ? 1.255 15.770 -3.518 1.00 73.06 94 LEU A O 1
ATOM 749 N N . LEU A 1 95 ? 0.664 13.779 -4.358 1.00 76.25 95 LEU A N 1
ATOM 750 C CA . LEU A 1 95 ? 1.995 13.172 -4.343 1.00 76.25 95 LEU A CA 1
ATOM 751 C C . LEU A 1 95 ? 2.638 13.132 -5.738 1.00 76.25 95 LEU A C 1
ATOM 753 O O . LEU A 1 95 ? 3.823 13.425 -5.876 1.00 76.25 95 LEU A O 1
ATOM 757 N N . LEU A 1 96 ? 1.870 12.810 -6.782 1.00 78.06 96 LEU A N 1
ATOM 758 C CA . LEU A 1 96 ? 2.352 12.726 -8.164 1.00 78.06 96 LEU A CA 1
ATOM 759 C C . LEU A 1 96 ? 2.681 14.096 -8.747 1.00 78.06 96 LEU A C 1
ATOM 761 O O . LEU A 1 96 ? 3.727 14.253 -9.374 1.00 78.06 96 LEU A O 1
ATOM 765 N N . LEU A 1 97 ? 1.805 15.084 -8.556 1.00 77.31 97 LEU A N 1
ATOM 766 C CA . LEU A 1 97 ? 1.936 16.377 -9.224 1.00 77.31 97 LEU A CA 1
ATOM 767 C C . LEU A 1 97 ? 3.174 17.152 -8.727 1.00 77.31 97 LEU A C 1
ATOM 769 O O . LEU A 1 97 ? 3.985 17.550 -9.567 1.00 77.31 97 LEU A O 1
ATOM 773 N N . PRO A 1 98 ? 3.440 17.261 -7.408 1.00 79.06 98 PRO A N 1
ATOM 774 C CA . PRO A 1 98 ? 4.686 17.855 -6.920 1.00 79.06 98 PRO A CA 1
ATOM 775 C C . PRO A 1 98 ? 5.928 17.041 -7.299 1.00 79.06 98 PRO A C 1
ATOM 777 O O . PRO A 1 98 ? 6.950 17.624 -7.656 1.00 79.06 98 PRO A O 1
ATOM 780 N N . ALA A 1 99 ? 5.851 15.704 -7.290 1.00 81.81 99 ALA A N 1
ATOM 781 C CA . ALA A 1 99 ? 6.970 14.855 -7.704 1.00 81.81 99 ALA A CA 1
ATOM 782 C C . ALA A 1 99 ? 7.352 15.074 -9.179 1.00 81.81 99 ALA A C 1
ATOM 784 O O . ALA A 1 99 ? 8.539 15.152 -9.499 1.00 81.81 99 ALA A O 1
ATOM 785 N N . LEU A 1 100 ? 6.363 15.215 -10.068 1.00 80.00 100 LEU A N 1
ATOM 786 C CA . LEU A 1 100 ? 6.579 15.521 -11.484 1.00 80.00 100 LEU A CA 1
ATOM 787 C C . LEU A 1 100 ? 7.182 16.918 -11.677 1.00 80.00 100 LEU A C 1
ATOM 789 O O . LEU A 1 100 ? 8.138 17.060 -12.439 1.00 80.00 100 LEU A O 1
ATOM 793 N N . VAL A 1 101 ? 6.683 17.927 -10.955 1.00 80.88 101 VAL A N 1
ATOM 794 C CA . VAL A 1 101 ? 7.218 19.300 -11.003 1.00 80.88 101 VAL A CA 1
ATOM 795 C C . VAL A 1 101 ? 8.671 19.340 -10.521 1.00 80.88 101 VAL A C 1
ATOM 797 O O . VAL A 1 101 ? 9.537 19.865 -11.220 1.00 80.88 101 VAL A O 1
ATOM 800 N N . CYS A 1 102 ? 8.981 18.735 -9.372 1.00 83.88 102 CYS A N 1
ATOM 801 C CA . CYS A 1 102 ? 10.350 18.672 -8.853 1.00 83.88 102 CYS A CA 1
ATOM 802 C C . CYS A 1 102 ? 11.290 17.909 -9.796 1.00 83.88 102 CYS A C 1
ATOM 804 O O . CYS A 1 102 ? 12.417 18.352 -10.031 1.00 83.88 102 CYS A O 1
ATOM 806 N N . ALA A 1 103 ? 10.832 16.799 -10.383 1.00 81.75 103 ALA A N 1
ATOM 807 C CA . ALA A 1 103 ? 11.608 16.070 -11.380 1.00 81.75 103 ALA A CA 1
ATOM 808 C C . ALA A 1 103 ? 11.889 16.929 -12.623 1.00 81.75 103 ALA A C 1
ATOM 810 O O . ALA A 1 103 ? 13.030 16.966 -13.088 1.00 81.75 103 ALA A O 1
ATOM 811 N N . ALA A 1 104 ? 10.889 17.659 -13.127 1.00 81.38 104 ALA A N 1
ATOM 812 C CA . ALA A 1 104 ? 11.052 18.568 -14.257 1.00 81.38 104 ALA A CA 1
ATOM 813 C C . ALA A 1 104 ? 12.062 19.686 -13.951 1.00 81.38 104 ALA A C 1
ATOM 815 O O . ALA A 1 104 ? 12.946 19.939 -14.767 1.00 81.38 104 ALA A O 1
ATOM 816 N N . LEU A 1 105 ? 11.996 20.299 -12.763 1.00 81.00 105 LEU A N 1
ATOM 817 C CA . LEU A 1 105 ? 12.930 21.348 -12.337 1.00 81.00 105 LEU A CA 1
ATOM 818 C C . LEU A 1 105 ? 14.375 20.843 -12.260 1.00 81.00 105 LEU A C 1
ATOM 820 O O . LEU A 1 105 ? 15.279 21.456 -12.829 1.00 81.00 105 LEU A O 1
ATOM 824 N N . VAL A 1 106 ? 14.603 19.704 -11.599 1.00 84.94 106 VAL A N 1
ATOM 825 C CA . VAL A 1 106 ? 15.949 19.126 -11.475 1.00 84.94 106 VAL A CA 1
ATOM 826 C C . VAL A 1 106 ? 16.516 18.777 -12.852 1.00 84.94 106 VAL A C 1
ATOM 828 O O . VAL A 1 106 ? 17.661 19.118 -13.152 1.00 84.94 106 VAL A O 1
ATOM 831 N N . TRP A 1 107 ? 15.722 18.154 -13.725 1.00 84.81 107 TRP A N 1
ATOM 832 C CA . TRP A 1 107 ? 16.185 17.804 -15.068 1.00 84.81 107 TRP A CA 1
ATOM 833 C C . TRP A 1 107 ? 16.340 19.014 -15.995 1.00 84.81 107 TRP A C 1
ATOM 835 O O . TRP A 1 107 ? 17.232 18.988 -16.844 1.00 84.81 107 TRP A O 1
ATOM 845 N N . ALA A 1 108 ? 15.574 20.091 -15.805 1.00 82.94 108 ALA A N 1
ATOM 846 C CA . ALA A 1 108 ? 15.792 21.358 -16.500 1.00 82.94 108 ALA A CA 1
ATOM 847 C C . ALA A 1 108 ? 17.153 21.966 -16.128 1.00 82.94 108 ALA A C 1
ATOM 849 O O . ALA A 1 108 ? 17.909 22.350 -17.019 1.00 82.94 108 ALA A O 1
ATOM 850 N N . VAL A 1 109 ? 17.515 21.972 -14.838 1.00 82.69 109 VAL A N 1
ATOM 851 C CA . VAL A 1 109 ? 18.833 22.439 -14.365 1.00 82.69 109 VAL A CA 1
ATOM 852 C C . VAL A 1 109 ? 19.962 21.566 -14.917 1.00 82.69 109 VAL A C 1
ATOM 854 O O . VAL A 1 109 ? 20.949 22.087 -15.439 1.00 82.69 109 VAL A O 1
ATOM 857 N N . VAL A 1 110 ? 19.813 20.239 -14.868 1.00 82.19 110 VAL A N 1
ATOM 858 C CA . VAL A 1 110 ? 20.805 19.306 -15.432 1.00 82.19 110 VAL A CA 1
ATOM 859 C C . VAL A 1 110 ? 20.946 19.507 -16.947 1.00 82.19 110 VAL A C 1
ATOM 861 O O . VAL A 1 110 ? 22.065 19.557 -17.460 1.00 82.19 110 VAL A O 1
ATOM 864 N N . GLY A 1 111 ? 19.833 19.673 -17.665 1.00 78.19 111 GLY A N 1
ATOM 865 C CA . GLY A 1 111 ? 19.808 19.943 -19.103 1.00 78.19 111 GLY A CA 1
ATOM 866 C C . GLY A 1 111 ? 20.478 21.270 -19.468 1.00 78.19 111 GLY A C 1
ATOM 867 O O . GLY A 1 111 ? 21.332 21.299 -20.356 1.00 78.19 111 GLY A O 1
ATOM 868 N N . LEU A 1 112 ? 20.170 22.346 -18.739 1.00 81.50 112 LEU A N 1
ATOM 869 C CA . LEU A 1 112 ? 20.833 23.651 -18.859 1.00 81.50 112 LEU A CA 1
ATOM 870 C C . LEU A 1 112 ? 22.341 23.542 -18.609 1.00 81.50 112 LEU A C 1
ATOM 872 O O . LEU A 1 112 ? 23.129 24.090 -19.379 1.00 81.50 112 LEU A O 1
ATOM 876 N N . GLY A 1 113 ? 22.758 22.777 -17.596 1.00 81.44 113 GLY A N 1
ATOM 877 C CA . GLY A 1 113 ? 24.168 22.500 -17.319 1.00 81.44 113 GLY A CA 1
ATOM 878 C C . GLY A 1 113 ? 24.883 21.836 -18.502 1.00 81.44 113 GLY A C 1
ATOM 879 O O . GLY A 1 113 ? 25.961 22.281 -18.903 1.00 81.44 113 GLY A O 1
ATOM 880 N N . PHE A 1 114 ? 24.258 20.831 -19.122 1.00 78.12 114 PHE A N 1
ATOM 881 C CA . PHE A 1 114 ? 24.786 20.173 -20.324 1.00 78.12 114 PHE A CA 1
ATOM 882 C C . PHE A 1 114 ? 24.843 21.104 -21.543 1.00 78.12 114 PHE A C 1
ATOM 884 O O . PHE A 1 114 ? 25.823 21.074 -22.291 1.00 78.12 114 PHE A O 1
ATOM 891 N N . LEU A 1 115 ? 23.832 21.953 -21.741 1.00 73.94 115 LEU A N 1
ATOM 892 C CA . LEU A 1 115 ? 23.810 22.937 -22.827 1.00 73.94 115 LEU A CA 1
ATOM 893 C C . LEU A 1 115 ? 24.906 23.997 -22.654 1.00 73.94 115 LEU A C 1
ATOM 895 O O . LEU A 1 115 ? 25.600 24.329 -23.616 1.00 73.94 115 LEU A O 1
ATOM 899 N N . CYS A 1 116 ? 25.109 24.493 -21.433 1.00 76.56 116 CYS A N 1
ATOM 900 C CA . CYS A 1 116 ? 26.181 25.432 -21.105 1.00 76.56 116 CYS A CA 1
ATOM 901 C C . CYS A 1 116 ? 27.569 24.803 -21.283 1.00 76.56 116 CYS A C 1
ATOM 903 O O . CYS A 1 116 ? 28.462 25.447 -21.838 1.00 76.56 116 CYS A O 1
ATOM 905 N N . TRP A 1 117 ? 27.742 23.541 -20.876 1.00 73.12 117 TRP A N 1
ATOM 906 C CA . TRP A 1 117 ? 28.979 22.789 -21.094 1.00 73.12 117 TRP A CA 1
ATOM 907 C C . TRP A 1 117 ? 29.282 22.617 -22.585 1.00 73.12 117 TRP A C 1
ATOM 909 O O . TRP A 1 117 ? 30.379 22.945 -23.031 1.00 73.12 117 TRP A O 1
ATOM 919 N N . ASN A 1 118 ? 28.295 22.192 -23.379 1.00 68.94 118 ASN A N 1
ATOM 920 C CA . ASN A 1 118 ? 28.465 22.001 -24.819 1.00 68.94 118 ASN A CA 1
ATOM 921 C C . ASN A 1 118 ? 28.716 23.317 -25.562 1.00 68.94 118 ASN A C 1
ATOM 923 O O . ASN A 1 118 ? 29.522 23.339 -26.484 1.00 68.94 118 ASN A O 1
ATOM 927 N N . ARG A 1 119 ? 28.087 24.428 -25.155 1.00 71.25 119 ARG A N 1
ATOM 928 C CA . ARG A 1 119 ? 28.369 25.758 -25.726 1.00 71.25 119 ARG A CA 1
ATOM 929 C C . ARG A 1 119 ? 29.781 26.239 -25.401 1.00 71.25 119 ARG A C 1
ATOM 931 O O . ARG A 1 119 ? 30.418 26.835 -26.261 1.00 71.25 119 ARG A O 1
ATOM 938 N N . ARG A 1 120 ? 30.285 25.978 -24.190 1.00 67.00 120 ARG A N 1
ATOM 939 C CA . ARG A 1 120 ? 31.677 26.290 -23.820 1.00 67.00 120 ARG A CA 1
ATOM 940 C C . ARG A 1 120 ? 32.674 25.403 -24.563 1.00 67.00 120 ARG A C 1
ATOM 942 O O . ARG A 1 120 ? 33.651 25.924 -25.079 1.00 67.00 120 ARG A O 1
ATOM 949 N N . ALA A 1 121 ? 32.394 24.106 -24.683 1.00 62.72 121 ALA A N 1
ATOM 950 C CA . ALA A 1 121 ? 33.211 23.177 -25.461 1.00 62.72 121 ALA A CA 1
ATOM 951 C C . ALA A 1 121 ? 33.225 23.538 -26.957 1.00 62.72 121 ALA A C 1
ATOM 953 O O . ALA A 1 121 ? 34.282 23.521 -27.573 1.00 62.72 121 ALA A O 1
ATOM 954 N N . ALA A 1 122 ? 32.083 23.942 -27.525 1.00 61.25 122 ALA A N 1
ATOM 955 C CA . ALA A 1 122 ? 31.994 24.419 -28.904 1.00 61.25 122 ALA A CA 1
ATOM 956 C C . ALA A 1 122 ? 32.742 25.745 -29.111 1.00 61.25 122 ALA A C 1
ATOM 958 O O . ALA A 1 122 ? 33.437 25.882 -30.107 1.00 61.25 122 ALA A O 1
ATOM 959 N N . ARG A 1 123 ? 32.661 26.684 -28.154 1.00 58.22 123 ARG A N 1
ATOM 960 C CA . ARG A 1 123 ? 33.437 27.939 -28.182 1.00 58.22 123 ARG A CA 1
ATOM 961 C C . ARG A 1 123 ? 34.945 27.712 -28.036 1.00 58.22 123 ARG A C 1
ATOM 963 O O . ARG A 1 123 ? 35.718 28.444 -28.636 1.00 58.22 123 ARG A O 1
ATOM 970 N N . ALA A 1 124 ? 35.356 26.710 -27.257 1.00 58.72 124 ALA A N 1
ATOM 971 C CA . ALA A 1 124 ? 36.757 26.309 -27.122 1.00 58.72 124 ALA A CA 1
ATOM 972 C C . ALA A 1 124 ? 37.281 25.569 -28.368 1.00 58.72 124 ALA A C 1
ATOM 974 O O . ALA A 1 124 ? 38.464 25.655 -28.673 1.00 58.72 124 ALA A O 1
ATOM 975 N N . ALA A 1 125 ? 36.403 24.870 -29.097 1.00 57.41 125 ALA A N 1
ATOM 976 C CA . ALA A 1 125 ? 36.725 24.179 -30.346 1.00 57.41 125 ALA A CA 1
ATOM 977 C C . ALA A 1 125 ? 36.666 25.086 -31.592 1.00 57.41 125 ALA A C 1
ATOM 979 O O . ALA A 1 125 ? 37.116 24.675 -32.654 1.00 57.41 125 ALA A O 1
ATOM 980 N N . SER A 1 126 ? 36.118 26.301 -31.482 1.00 51.31 126 SER A N 1
ATOM 981 C CA . SER A 1 126 ? 36.004 27.274 -32.577 1.00 51.31 126 SER A CA 1
ATOM 982 C C . SER A 1 126 ? 37.144 28.306 -32.616 1.00 51.31 126 SER A C 1
ATOM 984 O O . SER A 1 126 ? 36.926 29.438 -33.045 1.00 51.31 126 SER A O 1
ATOM 986 N N . ALA A 1 127 ? 38.352 27.939 -32.174 1.00 54.97 127 ALA A N 1
ATOM 987 C CA . ALA A 1 127 ? 39.563 28.612 -32.652 1.00 54.97 127 ALA A CA 1
ATOM 988 C C . ALA A 1 127 ? 39.725 28.300 -34.159 1.00 54.97 127 ALA A C 1
ATOM 990 O O . ALA A 1 127 ? 39.406 27.181 -34.568 1.00 54.97 127 ALA A O 1
ATOM 991 N N . PRO A 1 128 ? 40.117 29.267 -35.005 1.00 49.47 128 PRO A N 1
ATOM 992 C CA . PRO A 1 128 ? 39.908 29.155 -36.443 1.00 49.47 128 PRO A CA 1
ATOM 993 C C . PRO A 1 128 ? 40.920 28.207 -37.098 1.00 49.47 128 PRO A C 1
ATOM 995 O O . PRO A 1 128 ? 42.111 28.487 -37.107 1.00 49.47 128 PRO A O 1
ATOM 998 N N . GLU A 1 129 ? 40.419 27.148 -37.733 1.00 44.19 129 GLU A N 1
ATOM 999 C CA . GLU A 1 129 ? 41.051 26.511 -38.895 1.00 44.19 129 GLU A CA 1
ATOM 1000 C C . GLU A 1 129 ? 39.991 26.193 -39.967 1.00 44.19 129 GLU A C 1
ATOM 1002 O O . GLU A 1 129 ? 38.808 26.021 -39.638 1.00 44.19 129 GLU A O 1
ATOM 1007 N N . PRO A 1 130 ? 40.367 26.188 -41.262 1.00 47.94 130 PRO A N 1
ATOM 1008 C CA . PRO A 1 130 ? 39.418 26.286 -42.357 1.00 47.94 130 PRO A CA 1
ATOM 1009 C C . PRO A 1 130 ? 38.770 24.945 -42.736 1.00 47.94 130 PRO A C 1
ATOM 1011 O O . PRO A 1 130 ? 39.397 23.897 -42.833 1.00 47.94 130 PRO A O 1
ATOM 1014 N N . VAL A 1 131 ? 37.466 25.058 -42.986 1.00 48.97 131 VAL A N 1
ATOM 1015 C CA . VAL A 1 131 ? 36.548 24.229 -43.783 1.00 48.97 131 VAL A CA 1
ATOM 1016 C C . VAL A 1 131 ? 37.103 22.932 -44.397 1.00 48.97 131 VAL A C 1
ATOM 1018 O O . VAL A 1 131 ? 37.789 22.940 -45.412 1.00 48.97 131 VAL A O 1
ATOM 1021 N N . SER A 1 132 ? 36.556 21.803 -43.940 1.00 36.88 132 SER A N 1
ATOM 1022 C CA . SER A 1 132 ? 36.163 20.704 -44.830 1.00 36.88 132 SER A CA 1
ATOM 1023 C C . SER A 1 132 ? 34.824 20.122 -44.360 1.00 36.88 132 SER A C 1
ATOM 1025 O O . SER A 1 132 ? 34.712 19.475 -43.322 1.00 36.88 132 SER A O 1
ATOM 1027 N N . ARG A 1 133 ? 33.749 20.421 -45.100 1.00 44.00 133 ARG A N 1
ATOM 1028 C CA . ARG A 1 133 ? 32.444 19.768 -44.924 1.00 44.00 133 ARG A CA 1
ATOM 1029 C C . ARG A 1 133 ? 32.400 18.548 -45.833 1.00 44.00 133 ARG A C 1
ATOM 1031 O O . ARG A 1 133 ? 32.097 18.677 -47.013 1.00 44.00 133 ARG A O 1
ATOM 1038 N N . THR A 1 134 ? 32.631 17.368 -45.278 1.00 41.59 134 THR A N 1
ATOM 1039 C CA . THR A 1 134 ? 32.133 16.120 -45.859 1.00 41.59 134 THR A CA 1
ATOM 1040 C C . THR A 1 134 ? 30.808 15.779 -45.185 1.00 41.59 134 THR A C 1
ATOM 1042 O O . THR A 1 134 ? 30.735 15.517 -43.985 1.00 41.59 134 THR A O 1
ATOM 1045 N N . ALA A 1 135 ? 29.724 15.852 -45.958 1.00 46.72 135 ALA A N 1
ATOM 1046 C CA . ALA A 1 135 ? 28.407 15.412 -45.525 1.00 46.72 135 ALA A CA 1
ATOM 1047 C C . ALA A 1 135 ? 28.441 13.892 -45.297 1.00 46.72 135 ALA A C 1
ATOM 1049 O O . ALA A 1 135 ? 28.607 13.118 -46.238 1.00 46.72 135 ALA A O 1
ATOM 1050 N N . ALA A 1 136 ? 28.316 13.466 -44.039 1.00 40.81 136 ALA A N 1
ATOM 1051 C CA . ALA A 1 136 ? 28.170 12.058 -43.688 1.00 40.81 136 ALA A CA 1
ATOM 1052 C C . ALA A 1 136 ? 26.761 11.565 -44.076 1.00 40.81 136 ALA A C 1
ATOM 1054 O O . ALA A 1 136 ? 25.785 12.292 -43.859 1.00 40.81 136 ALA A O 1
ATOM 1055 N N . PRO A 1 137 ? 26.619 10.347 -44.627 1.00 41.97 137 PRO A N 1
ATOM 1056 C CA . PRO A 1 137 ? 25.337 9.862 -45.115 1.00 41.97 137 PRO A CA 1
ATOM 1057 C C . PRO A 1 137 ? 24.382 9.598 -43.948 1.00 41.97 137 PRO A C 1
ATOM 1059 O O . PRO A 1 137 ? 24.763 9.043 -42.913 1.00 41.97 137 PRO A O 1
ATOM 1062 N N . ALA A 1 138 ? 23.118 9.977 -44.131 1.00 51.19 138 ALA A N 1
ATOM 1063 C CA . ALA A 1 138 ? 22.038 9.648 -43.215 1.00 51.19 138 ALA A CA 1
ATOM 1064 C C . ALA A 1 138 ? 21.886 8.119 -43.130 1.00 51.19 138 ALA A C 1
ATOM 1066 O O . ALA A 1 138 ? 21.382 7.481 -44.053 1.00 51.19 138 ALA A O 1
ATOM 1067 N N . GLN A 1 139 ? 22.342 7.518 -42.025 1.00 45.25 139 GLN A N 1
ATOM 1068 C CA . GLN A 1 139 ? 22.087 6.106 -41.750 1.00 45.25 139 GLN A CA 1
ATOM 1069 C C . GLN A 1 139 ? 20.663 5.888 -41.214 1.00 45.25 139 GLN A C 1
ATOM 1071 O O . GLN A 1 139 ? 20.145 6.711 -40.455 1.00 45.25 139 GLN A O 1
ATOM 1076 N N . PRO A 1 140 ? 20.024 4.771 -41.604 1.00 44.03 140 PRO A N 1
ATOM 1077 C CA . PRO A 1 140 ? 18.579 4.675 -41.710 1.00 44.03 140 PRO A CA 1
ATOM 1078 C C . PRO A 1 140 ? 17.891 4.389 -40.369 1.00 44.03 140 PRO A C 1
ATOM 1080 O O . PRO A 1 140 ? 18.468 3.856 -39.415 1.00 44.03 140 PRO A O 1
ATOM 1083 N N . SER A 1 141 ? 16.597 4.694 -40.360 1.00 49.31 141 SER A N 1
ATOM 1084 C CA . SER A 1 141 ? 15.543 4.496 -39.350 1.00 49.31 141 SER A CA 1
ATOM 1085 C C . SER A 1 141 ? 15.509 3.149 -38.590 1.00 49.31 141 SER A C 1
ATOM 1087 O O . SER A 1 141 ? 14.763 3.010 -37.619 1.00 49.31 141 SER A O 1
ATOM 1089 N N . GLY A 1 142 ? 16.343 2.163 -38.938 1.00 49.97 142 GLY A N 1
ATOM 1090 C CA . GLY A 1 142 ? 16.393 0.835 -38.313 1.00 49.97 142 GLY A CA 1
ATOM 1091 C C . GLY A 1 142 ? 17.056 0.768 -36.926 1.00 49.97 142 GLY A C 1
ATOM 1092 O O . GLY A 1 142 ? 16.834 -0.186 -36.176 1.00 49.97 142 GLY A O 1
ATOM 1093 N N . THR A 1 143 ? 17.848 1.770 -36.526 1.00 56.16 143 THR A N 1
ATOM 1094 C CA . THR A 1 143 ? 18.518 1.767 -35.205 1.00 56.16 143 THR A CA 1
ATOM 1095 C C . THR A 1 143 ? 17.560 2.012 -34.037 1.00 56.16 143 THR A C 1
ATOM 1097 O O . THR A 1 143 ? 17.809 1.528 -32.929 1.00 56.16 143 THR A O 1
ATOM 1100 N N . TRP A 1 144 ? 16.456 2.726 -34.269 1.00 46.09 144 TRP A N 1
ATOM 1101 C CA . TRP A 1 144 ? 15.450 3.030 -33.247 1.00 46.09 144 TRP A CA 1
ATOM 1102 C C . TRP A 1 144 ? 14.551 1.821 -32.963 1.00 46.09 144 TRP A C 1
ATOM 1104 O O . TRP A 1 144 ? 14.325 1.484 -31.804 1.00 46.09 144 TRP A O 1
ATOM 1114 N N . VAL A 1 145 ? 14.155 1.088 -34.008 1.00 54.75 145 VAL A N 1
ATOM 1115 C CA . VAL A 1 145 ? 13.366 -0.153 -33.902 1.00 54.75 145 VAL A CA 1
ATOM 1116 C C . VAL A 1 145 ? 14.142 -1.246 -33.159 1.00 54.75 145 VAL A C 1
ATOM 1118 O O . VAL A 1 145 ? 13.601 -1.891 -32.260 1.00 54.75 145 VAL A O 1
ATOM 1121 N N . LYS A 1 146 ? 15.441 -1.409 -33.453 1.00 55.81 146 LYS A N 1
ATOM 1122 C CA . LYS A 1 146 ? 16.311 -2.358 -32.729 1.00 55.81 146 LYS A CA 1
ATOM 1123 C C . LYS A 1 146 ? 16.468 -1.994 -31.246 1.00 55.81 146 LYS A C 1
ATOM 1125 O O . LYS A 1 146 ? 16.478 -2.881 -30.395 1.00 55.81 146 LYS A O 1
ATOM 1130 N N . LYS A 1 147 ? 16.548 -0.699 -30.918 1.00 51.25 147 LYS A N 1
ATOM 1131 C CA . LYS A 1 147 ? 16.586 -0.218 -29.526 1.00 51.25 147 LYS A CA 1
ATOM 1132 C C . LYS A 1 147 ? 15.247 -0.436 -28.814 1.00 51.25 147 LYS A C 1
ATOM 1134 O O . LYS A 1 147 ? 15.253 -0.912 -27.684 1.00 51.25 147 LYS A O 1
ATOM 1139 N N . LEU A 1 148 ? 14.121 -0.169 -29.477 1.00 48.62 148 LEU A N 1
ATOM 1140 C CA . LEU A 1 148 ? 12.774 -0.365 -28.932 1.00 48.62 148 LEU A CA 1
ATOM 1141 C C . LEU A 1 148 ? 12.483 -1.840 -28.620 1.00 48.62 148 LEU A C 1
ATOM 1143 O O . LEU A 1 148 ? 12.030 -2.142 -27.518 1.00 48.62 148 LEU A O 1
ATOM 1147 N N . LYS A 1 149 ? 12.833 -2.765 -29.527 1.00 58.25 149 LYS A N 1
ATOM 1148 C CA . LYS A 1 149 ? 12.719 -4.218 -29.288 1.00 58.25 149 LYS A CA 1
ATOM 1149 C C . LYS A 1 149 ? 13.516 -4.666 -28.054 1.00 58.25 149 LYS A C 1
ATOM 1151 O O . LYS A 1 149 ? 13.040 -5.474 -27.264 1.00 58.25 149 LYS A O 1
ATOM 1156 N N . TRP A 1 150 ? 14.702 -4.097 -27.840 1.00 50.91 150 TRP A N 1
ATOM 1157 C CA . TRP A 1 150 ? 15.546 -4.424 -26.687 1.00 50.91 150 TRP A CA 1
ATOM 1158 C C . TRP A 1 150 ? 14.997 -3.890 -25.349 1.00 50.91 150 TRP A C 1
ATOM 1160 O O . TRP A 1 150 ? 15.087 -4.579 -24.326 1.00 50.91 150 TRP A O 1
ATOM 1170 N N . PHE A 1 151 ? 14.390 -2.696 -25.345 1.00 47.75 151 PHE A N 1
ATOM 1171 C CA . PHE A 1 151 ? 13.691 -2.161 -24.167 1.00 47.75 151 PHE A CA 1
ATOM 1172 C C . PHE A 1 151 ? 12.412 -2.922 -23.850 1.00 47.75 151 PHE A C 1
ATOM 1174 O O . PHE A 1 151 ? 12.175 -3.221 -22.682 1.00 47.75 151 PHE A O 1
ATOM 1181 N N . ALA A 1 152 ? 11.633 -3.274 -24.875 1.00 58.12 152 ALA A N 1
ATOM 1182 C CA . ALA A 1 152 ? 10.451 -4.114 -24.721 1.00 58.12 152 ALA A CA 1
ATOM 1183 C C . ALA A 1 152 ? 10.823 -5.481 -24.121 1.00 58.12 152 ALA A C 1
ATOM 1185 O O . ALA A 1 152 ? 10.160 -5.945 -23.197 1.00 58.12 152 ALA A O 1
ATOM 1186 N N . GLY A 1 153 ? 11.942 -6.074 -24.553 1.00 63.09 153 GLY A N 1
ATOM 1187 C CA . GLY A 1 153 ? 12.461 -7.312 -23.970 1.00 63.09 153 GLY A CA 1
ATOM 1188 C C . GLY A 1 153 ? 12.878 -7.161 -22.502 1.00 63.09 153 GLY A C 1
ATOM 1189 O O . GLY A 1 153 ? 12.393 -7.894 -21.646 1.00 63.09 153 GLY A O 1
ATOM 1190 N N . THR A 1 154 ? 13.744 -6.192 -22.186 1.00 59.16 154 THR A N 1
ATOM 1191 C CA . THR A 1 154 ? 14.306 -6.046 -20.825 1.00 59.16 154 THR A CA 1
ATOM 1192 C C . THR A 1 154 ? 13.265 -5.564 -19.811 1.00 59.16 154 THR A C 1
ATOM 1194 O O . THR A 1 154 ? 13.156 -6.126 -18.722 1.00 59.16 154 THR A O 1
ATOM 1197 N N . GLY A 1 155 ? 12.476 -4.546 -20.168 1.00 57.50 155 GLY A N 1
ATOM 1198 C CA . GLY A 1 155 ? 11.371 -4.071 -19.334 1.00 57.50 155 GLY A CA 1
ATOM 1199 C C . GLY A 1 155 ? 10.297 -5.143 -19.168 1.00 57.50 155 GLY A C 1
ATOM 1200 O O . GLY A 1 155 ? 9.777 -5.329 -18.069 1.00 57.50 155 GLY A O 1
ATOM 1201 N N . GLY A 1 156 ? 10.047 -5.916 -20.227 1.00 66.06 156 GLY A N 1
ATOM 1202 C CA . GLY A 1 156 ? 9.083 -7.002 -20.203 1.00 66.06 156 GLY A CA 1
ATOM 1203 C C . GLY A 1 156 ? 9.434 -8.125 -19.221 1.00 66.06 156 GLY A C 1
ATOM 1204 O O . GLY A 1 156 ? 8.549 -8.629 -18.533 1.00 66.06 156 GLY A O 1
ATOM 1205 N N . VAL A 1 157 ? 10.722 -8.461 -19.079 1.00 70.44 157 VAL A N 1
AT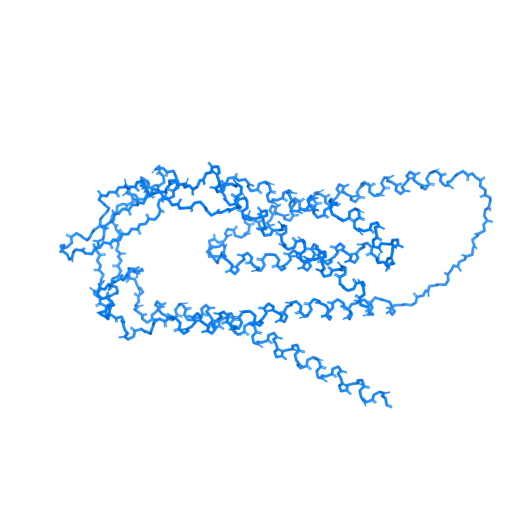OM 1206 C CA . VAL A 1 157 ? 11.197 -9.458 -18.097 1.00 70.44 157 VAL A CA 1
ATOM 1207 C C . VAL A 1 157 ? 11.033 -8.967 -16.654 1.00 70.44 157 VAL A C 1
ATOM 1209 O O . VAL A 1 157 ? 10.648 -9.740 -15.781 1.00 70.44 157 VAL A O 1
ATOM 1212 N N . VAL A 1 158 ? 11.272 -7.683 -16.374 1.00 71.38 158 VAL A N 1
ATOM 1213 C CA . VAL A 1 158 ? 11.056 -7.127 -15.022 1.00 71.38 158 VAL A CA 1
ATOM 1214 C C . VAL A 1 158 ? 9.573 -7.155 -14.653 1.00 71.38 158 VAL A C 1
ATOM 1216 O O . VAL A 1 158 ? 9.218 -7.563 -13.547 1.00 71.38 158 VAL A O 1
ATOM 1219 N N . LEU A 1 159 ? 8.704 -6.773 -15.589 1.00 71.19 159 LEU A N 1
ATOM 1220 C CA . LEU A 1 159 ? 7.257 -6.873 -15.418 1.00 71.19 159 LEU A CA 1
ATOM 1221 C C . LEU A 1 159 ? 6.796 -8.329 -15.261 1.00 71.19 159 LEU A C 1
ATOM 1223 O O . LEU A 1 159 ? 5.894 -8.578 -14.470 1.00 71.19 159 LEU A O 1
ATOM 1227 N N . LEU A 1 160 ? 7.442 -9.295 -15.925 1.00 76.00 160 LEU A N 1
ATOM 1228 C CA . LEU A 1 160 ? 7.171 -10.722 -15.711 1.00 76.00 160 LEU A CA 1
ATOM 1229 C C . LEU A 1 160 ? 7.510 -11.160 -14.285 1.00 76.00 160 LEU A C 1
ATOM 1231 O O . LEU A 1 160 ? 6.722 -11.868 -13.667 1.00 76.00 160 LEU A O 1
ATOM 1235 N N . ILE A 1 161 ? 8.656 -10.734 -13.749 1.00 74.69 161 ILE A N 1
ATOM 1236 C CA . ILE A 1 161 ? 9.045 -11.045 -12.364 1.00 74.69 161 ILE A CA 1
ATOM 1237 C C . ILE A 1 161 ? 8.044 -10.422 -11.384 1.00 74.69 161 ILE A C 1
ATOM 1239 O O . ILE A 1 161 ? 7.616 -11.077 -10.434 1.00 74.69 161 ILE A O 1
ATOM 1243 N N . LEU A 1 162 ? 7.636 -9.173 -11.628 1.00 74.69 162 LEU A N 1
ATOM 1244 C CA . LEU A 1 162 ? 6.630 -8.494 -10.813 1.00 74.69 162 LEU A CA 1
ATOM 1245 C C . LEU A 1 162 ? 5.273 -9.207 -10.886 1.00 74.69 162 LEU A C 1
ATOM 1247 O O . LEU A 1 162 ? 4.636 -9.404 -9.854 1.00 74.69 162 LEU A O 1
ATOM 1251 N N . ALA A 1 163 ? 4.858 -9.639 -12.077 1.00 74.44 163 ALA A N 1
ATOM 1252 C CA . ALA A 1 163 ? 3.635 -10.403 -12.279 1.00 74.44 163 ALA A CA 1
ATOM 1253 C C . ALA A 1 163 ? 3.702 -11.770 -11.582 1.00 74.44 163 ALA A C 1
ATOM 1255 O O . ALA A 1 163 ? 2.752 -12.156 -10.911 1.00 74.44 163 ALA A O 1
ATOM 1256 N N . ALA A 1 164 ? 4.834 -12.475 -11.641 1.00 74.12 164 ALA A N 1
ATOM 1257 C CA . ALA A 1 164 ? 5.024 -13.731 -10.915 1.00 74.12 164 ALA A CA 1
ATOM 1258 C C . ALA A 1 164 ? 4.927 -13.534 -9.391 1.00 74.12 164 ALA A C 1
ATOM 1260 O O . ALA A 1 164 ? 4.253 -14.304 -8.704 1.00 74.12 164 ALA A O 1
ATOM 1261 N N . ALA A 1 165 ? 5.535 -12.469 -8.859 1.00 73.94 165 ALA A N 1
ATOM 1262 C CA . ALA A 1 165 ? 5.409 -12.108 -7.448 1.00 73.94 165 ALA A CA 1
ATOM 1263 C C . ALA A 1 165 ? 3.965 -11.724 -7.073 1.00 73.94 165 ALA A C 1
ATOM 1265 O O . ALA A 1 165 ? 3.486 -12.115 -6.007 1.00 73.94 165 ALA A O 1
ATOM 1266 N N . GLY A 1 166 ? 3.263 -10.997 -7.949 1.00 71.50 166 GLY A N 1
ATOM 1267 C CA . GLY A 1 166 ? 1.852 -10.639 -7.793 1.00 71.50 166 GLY A CA 1
ATOM 1268 C C . GLY A 1 166 ? 0.926 -11.856 -7.799 1.00 71.50 166 GLY A C 1
ATOM 1269 O O . GLY A 1 166 ? 0.049 -11.948 -6.943 1.00 71.50 166 GLY A O 1
ATOM 1270 N N . LEU A 1 167 ? 1.167 -12.827 -8.686 1.00 76.94 167 LEU A N 1
ATOM 1271 C CA . LEU A 1 167 ? 0.458 -14.110 -8.721 1.00 76.94 167 LEU A CA 1
ATOM 1272 C C . LEU A 1 167 ? 0.662 -14.893 -7.423 1.00 76.94 167 LEU A C 1
ATOM 1274 O O . LEU A 1 167 ? -0.308 -15.270 -6.768 1.00 76.94 167 LEU A O 1
ATOM 1278 N N . TYR A 1 168 ? 1.917 -15.085 -7.015 1.00 76.44 168 TYR A N 1
ATOM 1279 C CA . TYR A 1 168 ? 2.239 -15.800 -5.781 1.00 76.44 168 TYR A CA 1
ATOM 1280 C C . TYR A 1 168 ? 1.623 -15.122 -4.547 1.00 76.44 168 TYR A C 1
ATOM 1282 O O . TYR A 1 168 ? 0.966 -15.775 -3.735 1.00 76.44 168 TYR A O 1
ATOM 1290 N N . GLY A 1 169 ? 1.795 -13.802 -4.422 1.00 76.44 169 GLY A N 1
ATOM 1291 C CA . GLY A 1 169 ? 1.244 -13.019 -3.318 1.00 76.44 169 GLY A CA 1
ATOM 1292 C C . GLY A 1 169 ? -0.284 -13.024 -3.295 1.00 76.44 169 GLY A C 1
ATOM 1293 O O . GLY A 1 169 ? -0.870 -13.206 -2.231 1.00 76.44 169 GLY A O 1
ATOM 1294 N N . GLY A 1 170 ? -0.927 -12.882 -4.457 1.00 71.94 170 GLY A N 1
ATOM 1295 C CA . GLY A 1 170 ? -2.383 -12.911 -4.587 1.00 71.94 170 GLY A CA 1
ATOM 1296 C C . GLY A 1 170 ? -2.980 -14.257 -4.177 1.00 71.94 170 GLY A C 1
ATOM 1297 O O . GLY A 1 170 ? -3.910 -14.279 -3.374 1.00 71.94 170 GLY A O 1
ATOM 1298 N N . VAL A 1 171 ? -2.408 -15.377 -4.643 1.00 81.81 171 VAL A N 1
ATOM 1299 C CA . VAL A 1 171 ? -2.861 -16.730 -4.262 1.00 81.81 171 VAL A CA 1
ATOM 1300 C C . VAL A 1 171 ? -2.657 -16.967 -2.769 1.00 81.81 171 VAL A C 1
ATOM 1302 O O . VAL A 1 171 ? -3.579 -17.394 -2.075 1.00 81.81 171 VAL A O 1
ATOM 1305 N N . ARG A 1 172 ? -1.469 -16.641 -2.245 1.00 80.19 172 ARG A N 1
ATOM 1306 C CA . ARG A 1 172 ? -1.170 -16.807 -0.820 1.00 80.19 172 ARG A CA 1
ATOM 1307 C C . ARG A 1 172 ? -2.138 -16.007 0.052 1.00 80.19 172 ARG A C 1
ATOM 1309 O O . ARG A 1 172 ? -2.661 -16.552 1.017 1.00 80.19 172 ARG A O 1
ATOM 1316 N N . ASN A 1 173 ? -2.392 -14.746 -0.295 1.00 76.19 173 ASN A N 1
ATOM 1317 C CA . ASN A 1 173 ? -3.296 -13.888 0.467 1.00 76.19 173 ASN A CA 1
ATOM 1318 C C . ASN A 1 173 ? -4.755 -14.351 0.366 1.00 76.19 173 ASN A C 1
ATOM 1320 O O . ASN A 1 173 ? -5.466 -14.299 1.365 1.00 76.19 173 ASN A O 1
ATOM 1324 N N . LEU A 1 174 ? -5.206 -14.838 -0.796 1.00 85.88 174 LEU A N 1
ATOM 1325 C CA . LEU A 1 174 ? -6.548 -15.418 -0.936 1.00 85.88 174 LEU A CA 1
ATOM 1326 C C . LEU A 1 174 ? -6.755 -16.612 -0.011 1.00 85.88 174 LEU A C 1
ATOM 1328 O O . LEU A 1 174 ? -7.781 -16.680 0.656 1.00 85.88 174 LEU A O 1
ATOM 1332 N N . ASN A 1 175 ? -5.759 -17.491 0.090 1.00 82.44 175 ASN A N 1
ATOM 1333 C CA . ASN A 1 175 ? -5.831 -18.660 0.965 1.00 82.44 175 ASN A CA 1
ATOM 1334 C C . ASN A 1 175 ? -5.836 -18.292 2.456 1.00 82.44 175 ASN A C 1
ATOM 1336 O O . ASN A 1 175 ? -6.294 -19.080 3.275 1.00 82.44 175 ASN A O 1
ATOM 1340 N N . THR A 1 176 ? -5.336 -17.106 2.817 1.00 85.81 176 THR A N 1
ATOM 1341 C CA . THR A 1 176 ? -5.411 -16.596 4.196 1.00 85.81 176 THR A CA 1
ATOM 1342 C C . THR A 1 176 ? -6.709 -15.852 4.503 1.00 85.81 176 THR A C 1
ATOM 1344 O O . THR A 1 176 ? -6.988 -15.592 5.671 1.00 85.81 176 THR A O 1
ATOM 1347 N N . ILE A 1 177 ? -7.497 -15.475 3.487 1.00 86.50 177 ILE A N 1
ATOM 1348 C CA . ILE A 1 177 ? -8.773 -14.793 3.711 1.00 86.50 177 ILE A CA 1
ATOM 1349 C C . ILE A 1 177 ? -9.796 -15.822 4.184 1.00 86.50 177 ILE A C 1
ATOM 1351 O O . ILE A 1 177 ? -10.180 -16.731 3.446 1.00 86.50 177 ILE A O 1
ATOM 1355 N N . ARG A 1 178 ? -10.275 -15.619 5.410 1.00 88.75 178 ARG A N 1
ATOM 1356 C CA . ARG A 1 178 ? -11.348 -16.407 6.003 1.00 88.75 178 ARG A CA 1
ATOM 1357 C C . ARG A 1 178 ? -12.635 -16.293 5.164 1.00 88.75 178 ARG A C 1
ATOM 1359 O O . ARG A 1 178 ? -12.965 -15.190 4.717 1.00 88.75 178 ARG A O 1
ATOM 1366 N N . PRO A 1 179 ? -13.353 -17.399 4.907 1.00 91.00 179 PRO A N 1
ATOM 1367 C CA . PRO A 1 179 ? -14.628 -17.352 4.199 1.00 91.00 179 PRO A CA 1
ATOM 1368 C C . PRO A 1 179 ? -15.740 -16.738 5.072 1.00 91.00 179 PRO A C 1
ATOM 1370 O O . PRO A 1 179 ? -15.631 -16.683 6.294 1.00 91.00 179 PRO A O 1
ATOM 1373 N N . ALA A 1 180 ? -16.783 -16.209 4.423 1.00 92.00 180 ALA A N 1
ATOM 1374 C CA . ALA A 1 180 ? -17.839 -15.420 5.067 1.00 92.00 180 ALA A CA 1
ATOM 1375 C C . ALA A 1 180 ? -18.666 -16.212 6.092 1.00 92.00 180 ALA A C 1
ATOM 1377 O O . ALA A 1 180 ? -19.110 -15.648 7.082 1.00 92.00 180 ALA A O 1
ATOM 1378 N N . ASP A 1 181 ? -18.855 -17.503 5.840 1.00 92.81 181 ASP A N 1
ATOM 1379 C CA . ASP A 1 181 ? -19.601 -18.464 6.659 1.00 92.81 181 ASP A CA 1
ATOM 1380 C C . ASP A 1 181 ? -18.939 -18.763 8.010 1.00 92.81 181 ASP A C 1
ATOM 1382 O O . ASP A 1 181 ? -19.599 -19.230 8.931 1.00 92.81 181 ASP A O 1
ATOM 1386 N N . GLN A 1 182 ? -17.645 -18.471 8.150 1.00 92.31 182 GLN A N 1
ATOM 1387 C CA . GLN A 1 182 ? -16.928 -18.585 9.422 1.00 92.31 182 GLN A CA 1
ATOM 1388 C C . GLN A 1 182 ? -17.037 -17.330 10.296 1.00 92.31 182 GLN A C 1
ATOM 1390 O O . GLN A 1 182 ? -16.436 -17.284 11.371 1.00 92.31 182 GLN A O 1
ATOM 1395 N N . TYR A 1 183 ? -17.754 -16.307 9.830 1.00 93.69 183 TYR A N 1
ATOM 1396 C CA . TYR A 1 183 ? -18.106 -15.152 10.639 1.00 93.69 183 TYR A CA 1
ATOM 1397 C C . TYR A 1 183 ? -19.548 -15.283 11.111 1.00 93.69 183 TYR A C 1
ATOM 1399 O O . TYR A 1 183 ? -20.456 -15.502 10.311 1.00 93.69 183 TYR A O 1
ATOM 1407 N N . GLU A 1 184 ? -19.758 -15.072 12.401 1.00 94.50 184 GLU A N 1
ATOM 1408 C CA . GLU A 1 184 ? -21.086 -14.951 12.983 1.00 94.50 184 GLU A CA 1
ATOM 1409 C C . GLU A 1 184 ? -21.423 -13.468 13.153 1.00 94.50 184 GLU A C 1
ATOM 1411 O O . GLU A 1 184 ? -20.664 -12.704 13.753 1.00 94.50 184 GLU A O 1
ATOM 1416 N N . ASP A 1 185 ? -22.540 -13.033 12.573 1.00 94.75 185 ASP A N 1
ATOM 1417 C CA . ASP A 1 185 ? -22.962 -11.637 12.649 1.00 94.75 185 ASP A CA 1
ATOM 1418 C C . ASP A 1 185 ? -23.588 -11.358 14.018 1.00 94.75 185 ASP A C 1
ATOM 1420 O O . ASP A 1 185 ? -24.694 -11.808 14.313 1.00 94.75 185 ASP A O 1
ATOM 1424 N N . SER A 1 186 ? -22.876 -10.604 14.856 1.00 92.88 186 SER A N 1
ATOM 1425 C CA . SER A 1 186 ? -23.353 -10.197 16.182 1.00 92.88 186 SER A CA 1
ATOM 1426 C C . SER A 1 186 ? -24.158 -8.893 16.141 1.00 92.88 186 SER A C 1
ATOM 1428 O O . SER A 1 186 ? -24.620 -8.419 17.175 1.00 92.88 186 SER A O 1
ATOM 1430 N N . GLY A 1 187 ? -24.372 -8.324 14.950 1.00 94.06 187 GLY A N 1
ATOM 1431 C CA . GLY A 1 187 ? -25.174 -7.127 14.746 1.00 94.06 187 GLY A CA 1
ATOM 1432 C C . GLY A 1 187 ? -24.392 -5.824 14.897 1.00 94.06 187 GLY A C 1
ATOM 1433 O O . GLY A 1 187 ? -23.159 -5.781 14.955 1.00 94.06 187 GLY A O 1
ATOM 1434 N N . ILE A 1 188 ? -25.133 -4.715 14.885 1.00 96.06 188 ILE A N 1
ATOM 1435 C CA . ILE A 1 188 ? -24.580 -3.362 14.971 1.00 96.06 188 ILE A CA 1
ATOM 1436 C C . ILE A 1 188 ? -24.582 -2.911 16.427 1.00 96.06 188 ILE A C 1
ATOM 1438 O O . ILE A 1 188 ? -25.604 -2.970 17.107 1.00 96.06 188 ILE A O 1
ATOM 1442 N N . HIS A 1 189 ? -23.437 -2.410 16.877 1.00 95.81 189 HIS A N 1
ATOM 1443 C CA . HIS A 1 189 ? -23.255 -1.870 18.213 1.00 95.81 189 HIS A CA 1
ATOM 1444 C C . HIS A 1 189 ? -22.800 -0.416 18.153 1.00 95.81 189 HIS A C 1
ATOM 1446 O O . HIS A 1 189 ? -22.005 -0.018 17.295 1.00 95.81 189 HIS A O 1
ATOM 1452 N N . THR A 1 190 ? -23.271 0.370 19.117 1.00 96.31 190 THR A N 1
ATOM 1453 C CA . THR A 1 190 ? -22.793 1.730 19.352 1.00 96.31 190 THR A CA 1
ATOM 1454 C C . THR A 1 190 ? -21.578 1.684 20.270 1.00 96.31 190 THR A C 1
ATOM 1456 O O . THR A 1 190 ? -21.653 1.237 21.417 1.00 96.31 190 THR A O 1
ATOM 1459 N N . PHE A 1 191 ? -20.451 2.152 19.753 1.00 96.31 191 PHE A N 1
ATOM 1460 C CA . PHE A 1 191 ? -19.170 2.220 20.437 1.00 96.31 191 PHE A CA 1
ATOM 1461 C C . PHE A 1 191 ? -18.932 3.646 20.923 1.00 96.31 191 PHE A C 1
ATOM 1463 O O . PHE A 1 191 ? -18.754 4.548 20.107 1.00 96.31 191 PHE A O 1
ATOM 1470 N N . ALA A 1 192 ? -18.909 3.849 22.239 1.00 95.81 192 ALA A N 1
ATOM 1471 C CA . ALA A 1 192 ? -18.572 5.132 22.843 1.00 95.81 192 ALA A CA 1
ATOM 1472 C C . ALA A 1 192 ? -17.075 5.171 23.189 1.00 95.81 192 ALA A C 1
ATOM 1474 O O . ALA A 1 192 ? -16.556 4.192 23.744 1.00 95.81 192 ALA A O 1
ATOM 1475 N N . PRO A 1 193 ? -16.365 6.264 22.860 1.00 96.44 193 PRO A N 1
ATOM 1476 C CA . PRO A 1 193 ? -14.984 6.430 23.278 1.00 96.44 193 PRO A CA 1
ATOM 1477 C C . PRO A 1 193 ? -14.931 6.569 24.802 1.00 96.44 193 PRO A C 1
ATOM 1479 O O . PRO A 1 193 ? -15.787 7.225 25.396 1.00 96.44 193 PRO A O 1
ATOM 1482 N N . TYR A 1 194 ? -13.944 5.940 25.436 1.00 95.06 194 TYR A N 1
ATOM 1483 C CA . TYR A 1 194 ? -13.781 5.992 26.894 1.00 95.06 194 TYR A CA 1
ATOM 1484 C C . TYR A 1 194 ? -12.361 6.339 27.341 1.00 95.06 194 TYR A C 1
ATOM 1486 O O . TYR A 1 194 ? -12.185 6.772 28.475 1.00 95.06 194 TYR A O 1
ATOM 1494 N N . ASP A 1 195 ? -11.352 6.155 26.482 1.00 95.81 195 ASP A N 1
ATOM 1495 C CA . ASP A 1 195 ? -9.966 6.452 26.842 1.00 95.81 195 ASP A CA 1
ATOM 1496 C C . ASP A 1 195 ? -9.095 6.771 25.619 1.00 95.81 195 ASP A C 1
ATOM 1498 O O . ASP A 1 195 ? -9.389 6.361 24.489 1.00 95.81 195 ASP A O 1
ATOM 1502 N N . ILE A 1 196 ? -7.998 7.485 25.860 1.00 95.88 196 ILE A N 1
ATOM 1503 C CA . ILE A 1 196 ? -6.939 7.755 24.890 1.00 95.88 196 ILE A CA 1
ATOM 1504 C C . ILE A 1 196 ? -5.612 7.360 25.528 1.00 95.88 196 ILE A C 1
ATOM 1506 O O . ILE A 1 196 ? -5.089 8.073 26.387 1.00 95.88 196 ILE A O 1
ATOM 1510 N N . LEU A 1 197 ? -5.019 6.263 25.056 1.00 95.19 197 LEU A N 1
ATOM 1511 C CA . LEU A 1 197 ? -3.765 5.762 25.616 1.00 95.19 197 LEU A CA 1
ATOM 1512 C C . LEU A 1 197 ? -2.603 5.896 24.624 1.00 95.19 197 LEU A C 1
ATOM 1514 O O . LEU A 1 197 ? -2.746 5.559 23.442 1.00 95.19 197 LEU A O 1
ATOM 1518 N N . PRO A 1 198 ? -1.425 6.358 25.085 1.00 95.44 198 PRO A N 1
ATOM 1519 C CA . PRO A 1 198 ? -0.207 6.330 24.292 1.00 95.44 198 PRO A CA 1
ATOM 1520 C C . PRO A 1 198 ? 0.354 4.903 24.225 1.00 95.44 198 PRO A C 1
ATOM 1522 O O . PRO A 1 198 ? 0.681 4.302 25.247 1.00 95.44 198 PRO A O 1
ATOM 1525 N N . ILE A 1 199 ? 0.539 4.376 23.016 1.00 93.38 199 ILE A N 1
ATOM 1526 C CA . ILE A 1 199 ? 1.174 3.075 22.780 1.00 93.38 199 ILE A CA 1
ATOM 1527 C C . ILE A 1 199 ? 2.533 3.279 22.114 1.00 93.38 199 ILE A C 1
ATOM 1529 O O . ILE A 1 199 ? 2.664 3.991 21.117 1.00 93.38 199 ILE A O 1
ATOM 1533 N N . SER A 1 200 ? 3.557 2.609 22.644 1.00 90.50 200 SER A N 1
ATOM 1534 C CA . SER A 1 200 ? 4.884 2.564 22.026 1.00 90.50 200 SER A CA 1
ATOM 1535 C C . SER A 1 200 ? 4.904 1.565 20.870 1.00 90.50 200 SER A C 1
ATOM 1537 O O . SER A 1 200 ? 5.003 0.355 21.071 1.00 90.50 200 SER A O 1
ATOM 1539 N N . VAL A 1 201 ? 4.842 2.071 19.642 1.00 87.88 201 VAL A N 1
ATOM 1540 C CA . VAL A 1 201 ? 4.914 1.265 18.418 1.00 87.88 201 VAL A CA 1
ATOM 1541 C C . VAL A 1 201 ? 6.353 1.242 17.912 1.00 87.88 201 VAL A C 1
ATOM 1543 O O . VAL A 1 201 ? 7.040 2.264 17.903 1.00 87.88 201 VAL A O 1
ATOM 1546 N N . LYS A 1 202 ? 6.835 0.079 17.456 1.00 85.38 202 LYS A N 1
ATOM 1547 C CA . LYS A 1 202 ? 8.175 -0.030 16.860 1.00 85.38 202 LYS A CA 1
ATOM 1548 C C . LYS A 1 202 ? 8.281 0.866 15.630 1.00 85.38 202 LYS A C 1
ATOM 1550 O O . LYS A 1 202 ? 7.488 0.769 14.691 1.00 85.38 202 LYS A O 1
ATOM 1555 N N . THR A 1 203 ? 9.312 1.698 15.610 1.00 78.38 203 THR A N 1
ATOM 1556 C CA . THR A 1 203 ? 9.581 2.568 14.473 1.00 78.38 203 THR A CA 1
ATOM 1557 C C . THR A 1 203 ? 9.985 1.724 13.271 1.00 78.38 203 THR A C 1
ATOM 1559 O O . THR A 1 203 ? 10.983 0.993 13.288 1.00 78.38 203 THR A O 1
ATOM 1562 N N . THR A 1 204 ? 9.201 1.835 12.202 1.00 68.50 204 THR A N 1
ATOM 1563 C CA . THR A 1 204 ? 9.511 1.204 10.921 1.00 68.50 204 THR A CA 1
ATOM 1564 C C . THR A 1 204 ? 10.407 2.151 10.133 1.00 68.50 204 THR A C 1
ATOM 1566 O O . THR A 1 204 ? 10.029 3.281 9.854 1.00 68.50 204 THR A O 1
ATOM 1569 N N . GLY A 1 205 ? 11.626 1.719 9.818 1.00 66.88 205 GLY A N 1
ATOM 1570 C CA . GLY A 1 205 ? 12.613 2.558 9.145 1.00 66.88 205 GLY A CA 1
ATOM 1571 C C . GLY A 1 205 ? 13.982 1.882 9.040 1.00 66.88 205 GLY A C 1
ATOM 1572 O O . GLY A 1 205 ? 14.156 0.751 9.515 1.00 66.88 205 GLY A O 1
ATOM 1573 N N . PRO A 1 206 ? 14.971 2.546 8.417 1.00 66.25 206 PRO A N 1
ATOM 1574 C CA . PRO A 1 206 ? 16.318 2.007 8.278 1.00 66.25 206 PRO A CA 1
ATOM 1575 C C . PRO A 1 206 ? 16.926 1.663 9.637 1.00 66.25 206 PRO A C 1
ATOM 1577 O O . PRO A 1 206 ? 16.681 2.338 10.639 1.00 66.25 206 PRO A O 1
ATOM 1580 N N . ARG A 1 207 ? 17.800 0.651 9.667 1.00 63.88 207 ARG A N 1
ATOM 1581 C CA . ARG A 1 207 ? 18.418 0.142 10.904 1.00 63.88 207 ARG A CA 1
ATOM 1582 C C . ARG A 1 207 ? 19.082 1.246 11.739 1.00 63.88 207 ARG A C 1
ATOM 1584 O O . ARG A 1 207 ? 19.013 1.185 12.959 1.00 63.88 207 ARG A O 1
ATOM 1591 N N . ARG A 1 208 ? 19.685 2.255 11.095 1.00 70.31 208 ARG A N 1
ATOM 1592 C CA . ARG A 1 208 ? 20.303 3.414 11.765 1.00 70.31 208 ARG A CA 1
ATOM 1593 C C . ARG A 1 208 ? 19.274 4.288 12.485 1.00 70.31 208 ARG A C 1
ATOM 1595 O O . ARG A 1 208 ? 19.483 4.622 13.642 1.00 70.31 208 ARG A O 1
ATOM 1602 N N . TYR A 1 209 ? 18.156 4.600 11.832 1.00 68.56 209 TYR A N 1
ATOM 1603 C CA . TYR A 1 209 ? 17.084 5.395 12.433 1.00 68.56 209 TYR A CA 1
ATOM 1604 C C . TYR A 1 209 ? 16.426 4.646 13.594 1.00 68.56 209 TYR A C 1
ATOM 1606 O O . TYR A 1 209 ? 16.258 5.211 14.665 1.00 68.56 209 TYR A O 1
ATOM 1614 N N . ARG A 1 210 ? 16.186 3.338 13.439 1.00 76.06 210 ARG A N 1
ATOM 1615 C CA . ARG A 1 210 ? 15.642 2.483 14.506 1.00 76.06 210 ARG A CA 1
ATOM 1616 C C . ARG A 1 210 ? 16.583 2.312 15.709 1.00 76.06 210 ARG A C 1
ATOM 1618 O O . ARG A 1 210 ? 16.113 1.995 16.789 1.00 76.06 210 ARG A O 1
ATOM 1625 N N . ARG A 1 211 ? 17.900 2.496 15.548 1.00 78.38 211 ARG A N 1
ATOM 1626 C CA . ARG A 1 211 ? 18.840 2.519 16.688 1.00 78.38 211 ARG A CA 1
ATOM 1627 C C . ARG A 1 211 ? 18.704 3.793 17.517 1.00 78.38 211 ARG A C 1
ATOM 1629 O O . ARG A 1 211 ? 18.879 3.733 18.722 1.00 78.38 211 ARG A O 1
ATOM 1636 N N . LEU A 1 212 ? 18.415 4.912 16.858 1.00 79.94 212 LEU A N 1
ATOM 1637 C CA . LEU A 1 212 ? 18.275 6.221 17.496 1.00 79.94 212 LEU A CA 1
ATOM 1638 C C . LEU A 1 212 ? 16.857 6.439 18.047 1.00 79.94 212 LEU A C 1
ATOM 1640 O O . LEU A 1 212 ? 16.703 7.014 19.112 1.00 79.94 212 LEU A O 1
ATOM 1644 N N . HIS A 1 213 ? 15.836 5.938 17.347 1.00 75.38 213 HIS A N 1
ATOM 1645 C CA . HIS A 1 213 ? 14.419 6.080 17.694 1.00 75.38 213 HIS A CA 1
ATOM 1646 C C . HIS A 1 213 ? 13.712 4.723 17.554 1.00 75.38 213 HIS A C 1
ATOM 1648 O O . HIS A 1 213 ? 12.999 4.490 16.572 1.00 75.38 213 HIS A O 1
ATOM 1654 N N . PRO A 1 214 ? 13.956 3.774 18.474 1.00 78.50 214 PRO A N 1
ATOM 1655 C CA . PRO A 1 214 ? 13.444 2.408 18.356 1.00 78.50 214 PRO A CA 1
ATOM 1656 C C . PRO A 1 214 ? 11.916 2.329 18.419 1.00 78.50 214 PRO A C 1
ATOM 1658 O O . PRO A 1 214 ? 11.320 1.468 17.763 1.00 78.50 214 PRO A O 1
ATOM 1661 N N . THR A 1 215 ? 11.286 3.239 19.156 1.00 86.44 215 THR A N 1
ATOM 1662 C CA . THR A 1 215 ? 9.837 3.326 19.329 1.00 86.44 215 THR A CA 1
ATOM 1663 C C . THR A 1 215 ? 9.344 4.737 19.028 1.00 86.44 215 THR A C 1
ATOM 1665 O O . THR A 1 215 ? 10.049 5.720 19.253 1.00 86.44 215 THR A O 1
ATOM 1668 N N . LYS A 1 216 ? 8.122 4.825 18.504 1.00 86.81 216 LYS A N 1
ATOM 1669 C CA . LYS A 1 216 ? 7.349 6.060 18.393 1.00 86.81 216 LYS A CA 1
ATOM 1670 C C . LYS A 1 216 ? 6.061 5.904 19.192 1.00 86.81 216 LYS A C 1
ATOM 1672 O O . LYS A 1 216 ? 5.486 4.816 19.221 1.00 86.81 216 LYS A O 1
ATOM 1677 N N . ILE A 1 217 ? 5.619 6.982 19.827 1.00 89.75 217 ILE A N 1
ATOM 1678 C CA . ILE A 1 217 ? 4.340 7.001 20.536 1.00 89.75 217 ILE A CA 1
ATOM 1679 C C . ILE A 1 217 ? 3.232 7.247 19.516 1.00 89.75 217 ILE A C 1
ATOM 1681 O O . ILE A 1 217 ? 3.325 8.158 18.691 1.00 89.75 217 ILE A O 1
ATOM 1685 N N . VAL A 1 218 ? 2.202 6.412 19.568 1.00 93.00 218 VAL A N 1
ATOM 1686 C CA . VAL A 1 218 ? 0.961 6.567 18.811 1.00 93.00 218 VAL A CA 1
ATOM 1687 C C . VAL A 1 218 ? -0.179 6.584 19.816 1.00 93.00 218 VAL A C 1
ATOM 1689 O O . VAL A 1 218 ? -0.269 5.693 20.660 1.00 93.00 218 VAL A O 1
ATOM 1692 N N . TYR A 1 219 ? -1.024 7.604 19.750 1.00 93.25 219 TYR A N 1
ATOM 1693 C CA . TYR A 1 219 ? -2.200 7.711 20.599 1.00 93.25 219 TYR A CA 1
ATOM 1694 C C . TYR A 1 219 ? -3.336 6.908 19.970 1.00 93.25 219 TYR A C 1
ATOM 1696 O O . TYR A 1 219 ? -3.744 7.174 18.839 1.00 93.25 219 TYR A O 1
ATOM 1704 N N . MET A 1 220 ? -3.823 5.909 20.699 1.00 95.38 220 MET A N 1
ATOM 1705 C CA . MET A 1 220 ? -4.973 5.099 20.305 1.00 95.38 220 MET A CA 1
ATOM 1706 C C . MET A 1 220 ? -6.200 5.564 21.075 1.00 95.38 220 MET A C 1
ATOM 1708 O O . MET A 1 220 ? -6.126 5.760 22.290 1.00 95.38 220 MET A O 1
ATOM 1712 N N . VAL A 1 221 ? -7.321 5.702 20.376 1.00 96.50 221 VAL A N 1
ATOM 1713 C CA . VAL A 1 221 ? -8.621 5.972 20.990 1.00 96.50 221 VAL A CA 1
ATOM 1714 C C . VAL A 1 221 ? -9.318 4.642 21.214 1.00 96.50 221 VAL A C 1
ATOM 1716 O O . VAL A 1 221 ? -9.473 3.851 20.280 1.00 96.50 221 VAL A O 1
ATOM 1719 N N . TYR A 1 222 ? -9.710 4.385 22.455 1.00 96.06 222 TYR A N 1
ATOM 1720 C CA . TYR A 1 222 ? -10.379 3.159 22.852 1.00 96.06 222 TYR A CA 1
ATOM 1721 C C . TYR A 1 222 ? -11.871 3.398 22.992 1.00 96.06 222 TYR A C 1
ATOM 1723 O O . TYR A 1 222 ? -12.318 4.355 23.627 1.00 96.06 222 TYR A O 1
ATOM 1731 N N . TYR A 1 223 ? -12.631 2.477 22.420 1.00 96.31 223 TYR A N 1
ATOM 1732 C CA . TYR A 1 223 ? -14.076 2.486 22.418 1.00 96.31 223 TYR A CA 1
ATOM 1733 C C . TYR A 1 223 ? -14.616 1.222 23.073 1.00 96.31 223 TYR A C 1
ATOM 1735 O O . TYR A 1 223 ? -14.041 0.136 22.946 1.00 96.31 223 TYR A O 1
ATOM 1743 N N . ARG A 1 224 ? -15.760 1.358 23.737 1.00 95.88 224 ARG A N 1
ATOM 1744 C CA . ARG A 1 224 ? -16.499 0.252 24.342 1.00 95.88 224 ARG A CA 1
ATOM 1745 C C . ARG A 1 224 ? -17.972 0.380 23.998 1.00 95.88 224 ARG A C 1
ATOM 1747 O O . ARG A 1 224 ? -18.487 1.483 23.818 1.00 95.88 224 ARG A O 1
ATOM 1754 N N . THR A 1 225 ? -18.655 -0.746 23.898 1.00 95.81 225 THR A N 1
ATOM 1755 C CA . THR A 1 225 ? -20.095 -0.761 23.645 1.00 95.81 225 THR A CA 1
ATOM 1756 C C . THR A 1 225 ? -20.891 -0.157 24.791 1.00 95.81 225 THR A C 1
ATOM 1758 O O . THR A 1 225 ? -20.655 -0.498 25.952 1.00 95.81 225 THR A O 1
ATOM 1761 N N . THR A 1 226 ? -21.888 0.661 24.465 1.00 91.94 226 THR A N 1
ATOM 1762 C CA . THR A 1 226 ? -22.794 1.276 25.451 1.00 91.94 226 THR A CA 1
ATOM 1763 C C . THR A 1 226 ? -23.851 0.308 25.985 1.00 91.94 226 THR A C 1
ATOM 1765 O O . THR A 1 226 ? -24.337 0.478 27.097 1.00 91.94 226 THR A O 1
ATOM 1768 N N . ASN A 1 227 ? -24.183 -0.734 25.223 1.00 88.25 227 ASN A N 1
ATOM 1769 C CA . ASN A 1 227 ? -25.251 -1.687 25.535 1.00 88.25 227 ASN A CA 1
ATOM 1770 C C . ASN A 1 227 ? -24.835 -2.839 26.475 1.00 88.25 227 ASN A C 1
ATOM 1772 O O . ASN A 1 227 ? -25.564 -3.816 26.598 1.00 88.25 227 ASN A O 1
ATOM 1776 N N . GLY A 1 228 ? -23.648 -2.772 27.086 1.00 84.56 228 GLY A N 1
ATOM 1777 C CA . GLY A 1 228 ? -23.169 -3.793 28.025 1.00 84.56 228 GLY A CA 1
ATOM 1778 C C . GLY A 1 228 ? -22.674 -5.106 27.401 1.00 84.56 228 GLY A C 1
ATOM 1779 O O . GLY A 1 228 ? -22.242 -5.978 28.145 1.00 84.56 228 GLY A O 1
ATOM 1780 N N . SER A 1 229 ? -22.658 -5.244 26.068 1.00 88.81 229 SER A N 1
ATOM 1781 C CA . SER A 1 229 ? -22.151 -6.455 25.383 1.00 88.81 229 SER A CA 1
ATOM 1782 C C . SER A 1 229 ? -20.654 -6.718 25.588 1.00 88.81 229 SER A C 1
ATOM 1784 O O . SER A 1 229 ? -20.181 -7.830 25.383 1.00 88.81 229 SER A O 1
ATOM 1786 N N . GLY A 1 230 ? -19.894 -5.708 26.016 1.00 91.81 230 GLY A N 1
ATOM 1787 C CA . GLY A 1 230 ? -18.487 -5.850 26.379 1.00 91.81 230 GLY A CA 1
ATOM 1788 C C . GLY A 1 230 ? -17.515 -5.765 25.203 1.00 91.81 230 GLY A C 1
ATOM 1789 O O . GLY A 1 230 ? -16.306 -5.768 25.444 1.00 91.81 230 GLY A O 1
ATOM 1790 N N . TYR A 1 231 ? -17.997 -5.613 23.962 1.00 95.06 231 TYR A N 1
ATOM 1791 C CA . TYR A 1 231 ? -17.112 -5.441 22.813 1.00 95.06 231 TYR A CA 1
ATOM 1792 C C . TYR A 1 231 ? -16.301 -4.147 22.923 1.00 95.06 231 TYR A C 1
ATOM 1794 O O . TYR A 1 231 ? -16.735 -3.113 23.447 1.00 95.06 231 TYR A O 1
ATOM 1802 N N . GLN A 1 232 ? -15.089 -4.220 22.396 1.00 95.25 232 GLN A N 1
ATOM 1803 C CA . GLN A 1 232 ? -14.105 -3.159 22.392 1.00 95.25 232 GLN A CA 1
ATOM 1804 C C . GLN A 1 232 ? -13.603 -2.939 20.977 1.00 95.25 232 GLN A C 1
ATOM 1806 O O . GLN A 1 232 ? -13.453 -3.855 20.170 1.00 95.25 232 GLN A O 1
ATOM 1811 N N . TRP A 1 233 ? -13.317 -1.686 20.681 1.00 95.12 233 TRP A N 1
ATOM 1812 C CA . TRP A 1 233 ? -12.720 -1.298 19.422 1.00 95.12 233 TRP A CA 1
ATOM 1813 C C . TRP A 1 233 ? -11.676 -0.224 19.689 1.00 95.12 233 TRP A C 1
ATOM 1815 O O . TRP A 1 233 ? -11.736 0.485 20.691 1.00 95.12 233 TRP A O 1
ATOM 1825 N N . ARG A 1 234 ? -10.682 -0.131 18.815 1.00 93.81 234 ARG A N 1
ATOM 1826 C CA . ARG A 1 234 ? -9.631 0.875 18.913 1.00 93.81 234 ARG A CA 1
ATOM 1827 C C . ARG A 1 234 ? -9.396 1.498 17.553 1.00 93.81 234 ARG A C 1
ATOM 1829 O O . ARG A 1 234 ? -9.382 0.775 16.554 1.00 93.81 234 ARG A O 1
ATOM 1836 N N . ASP A 1 235 ? -9.172 2.802 17.552 1.00 93.00 235 ASP A N 1
ATOM 1837 C CA . ASP A 1 235 ? -8.844 3.567 16.355 1.00 93.00 235 ASP A CA 1
ATOM 1838 C C . ASP A 1 235 ? -7.532 4.335 16.540 1.00 93.00 235 ASP A C 1
ATOM 1840 O O . ASP A 1 235 ? -7.205 4.795 17.641 1.00 93.00 235 ASP A O 1
ATOM 1844 N N . GLU A 1 236 ? -6.753 4.446 15.466 1.00 92.69 236 GLU A N 1
ATOM 1845 C CA . GLU A 1 236 ? -5.449 5.104 15.506 1.00 92.69 236 GLU A CA 1
ATOM 1846 C C . GLU A 1 236 ? -5.614 6.617 15.355 1.00 92.69 236 GLU A C 1
ATOM 1848 O O . GLU A 1 236 ? -5.862 7.127 14.265 1.00 92.69 236 GLU A O 1
ATOM 1853 N N . GLY A 1 237 ? -5.392 7.352 16.447 1.00 85.81 237 GLY A N 1
ATOM 1854 C CA . GLY A 1 237 ? -5.390 8.814 16.449 1.00 85.81 237 GLY A CA 1
ATOM 1855 C C . GLY A 1 237 ? -4.077 9.453 16.019 1.00 85.81 237 GLY A C 1
ATOM 1856 O O . GLY A 1 237 ? -3.961 10.671 16.014 1.00 85.81 237 GLY A O 1
ATOM 1857 N N . GLY A 1 238 ? -3.085 8.657 15.623 1.00 87.69 238 GLY A N 1
ATOM 1858 C CA . GLY A 1 238 ? -1.806 9.136 15.110 1.00 87.69 238 GLY A CA 1
ATOM 1859 C C . GLY A 1 238 ? -0.795 9.508 16.199 1.00 87.69 238 GLY A C 1
ATOM 1860 O O . GLY A 1 238 ? -0.933 9.176 17.375 1.00 87.69 238 GLY A O 1
ATOM 1861 N N . THR A 1 239 ? 0.298 10.161 15.800 1.00 86.81 239 THR A N 1
ATOM 1862 C CA . THR A 1 239 ? 1.428 10.466 16.702 1.00 86.81 239 THR A CA 1
ATOM 1863 C C . THR A 1 239 ? 1.205 11.701 17.571 1.00 86.81 239 THR A C 1
ATOM 1865 O O . THR A 1 239 ? 1.865 11.855 18.594 1.00 86.81 239 THR A O 1
ATOM 1868 N N . ALA A 1 240 ? 0.302 12.597 17.171 1.00 88.25 240 ALA A N 1
ATOM 1869 C CA . ALA A 1 240 ? -0.038 13.794 17.928 1.00 88.25 240 ALA A CA 1
ATOM 1870 C C . ALA A 1 240 ? -1.319 13.552 18.729 1.00 88.25 240 ALA A C 1
ATOM 1872 O O . ALA A 1 240 ? -2.349 13.212 18.152 1.00 88.25 240 ALA A O 1
ATOM 1873 N N . ARG A 1 241 ? -1.274 13.790 20.044 1.00 91.12 241 ARG A N 1
ATOM 1874 C CA . ARG A 1 241 ? -2.421 13.588 20.943 1.00 91.12 241 ARG A CA 1
ATOM 1875 C C . ARG A 1 241 ? -3.676 14.342 20.494 1.00 91.12 241 ARG A C 1
ATOM 1877 O O . ARG A 1 241 ? -4.763 13.793 20.575 1.00 91.12 241 ARG A O 1
ATOM 1884 N N . VAL A 1 242 ? -3.514 15.550 19.954 1.00 93.19 242 VAL A N 1
ATOM 1885 C CA . VAL A 1 242 ? -4.623 16.398 19.481 1.00 93.19 242 VAL A CA 1
ATOM 1886 C C . VAL A 1 242 ? -5.473 15.702 18.412 1.00 93.19 242 VAL A C 1
ATOM 1888 O O . VAL A 1 242 ? -6.688 15.851 18.406 1.00 93.19 242 VAL A O 1
ATOM 1891 N N . LEU A 1 243 ? -4.865 14.906 17.527 1.00 92.25 243 LEU A N 1
ATOM 1892 C CA . LEU A 1 243 ? -5.605 14.159 16.503 1.00 92.25 243 LEU A CA 1
ATOM 1893 C C . LEU A 1 243 ? -6.442 13.030 17.128 1.00 92.25 243 LEU A C 1
ATOM 1895 O O . LEU A 1 243 ? -7.586 12.810 16.733 1.00 92.25 243 LEU A O 1
ATOM 1899 N N . ALA A 1 244 ? -5.908 12.360 18.152 1.00 91.94 244 ALA A N 1
ATOM 1900 C CA . ALA A 1 244 ? -6.657 11.379 18.933 1.00 91.94 244 ALA A CA 1
ATOM 1901 C C . ALA A 1 244 ? -7.789 12.035 19.739 1.00 91.94 244 ALA A C 1
ATOM 1903 O O . ALA A 1 244 ? -8.888 11.495 19.806 1.00 91.94 244 ALA A O 1
ATOM 1904 N N . GLU A 1 245 ? -7.559 13.225 20.296 1.00 94.00 245 GLU A N 1
ATOM 1905 C CA . GLU A 1 245 ? -8.598 14.009 20.973 1.00 94.00 245 GLU A CA 1
ATOM 1906 C C . GLU A 1 245 ? -9.701 14.433 19.998 1.00 94.00 245 GLU A C 1
ATOM 1908 O O . GLU A 1 245 ? -10.874 14.304 20.327 1.00 94.00 245 GLU A O 1
ATOM 1913 N N . GLN A 1 246 ? -9.370 14.847 18.772 1.00 93.56 246 GLN A N 1
ATOM 1914 C CA . GLN A 1 246 ? -10.370 15.140 17.737 1.00 93.56 246 GLN A CA 1
ATOM 1915 C C . GLN A 1 246 ? -11.237 13.917 17.401 1.00 93.56 246 GLN A C 1
ATOM 1917 O O . GLN A 1 246 ? -12.455 14.044 17.274 1.00 93.56 246 GLN A O 1
ATOM 1922 N N . LEU A 1 247 ? -10.634 12.728 17.292 1.00 92.19 247 LEU A N 1
ATOM 1923 C CA . LEU A 1 247 ? -11.380 11.480 17.089 1.00 92.19 247 LEU A CA 1
ATOM 1924 C C . LEU A 1 247 ? -12.249 11.119 18.295 1.00 92.19 247 LEU A C 1
ATOM 1926 O O . LEU A 1 247 ? -13.384 10.684 18.116 1.00 92.19 247 LEU A O 1
ATOM 1930 N N . TYR A 1 248 ? -11.751 11.335 19.512 1.00 94.19 248 TYR A N 1
ATOM 1931 C CA . TYR A 1 248 ? -12.517 11.136 20.740 1.00 94.19 248 TYR A CA 1
ATOM 1932 C C . TYR A 1 248 ? -13.738 12.067 20.793 1.00 94.19 248 TYR A C 1
ATOM 1934 O O . TYR A 1 248 ? -14.849 11.622 21.070 1.00 94.19 248 TYR A O 1
ATOM 1942 N N . GLN A 1 249 ? -13.560 13.349 20.456 1.00 94.19 249 GLN A N 1
ATOM 1943 C CA . GLN A 1 249 ? -14.633 14.352 20.451 1.00 94.19 249 GLN A CA 1
ATOM 1944 C C . GLN A 1 249 ? -15.675 14.129 19.347 1.00 94.19 249 GLN A C 1
ATOM 1946 O O . GLN A 1 249 ? -16.792 14.630 19.451 1.00 94.19 249 GLN A O 1
ATOM 1951 N N . ARG A 1 250 ? -15.357 13.337 18.312 1.00 93.25 250 ARG A N 1
ATOM 1952 C CA . ARG A 1 250 ? -16.349 12.878 17.326 1.00 93.25 250 ARG A CA 1
ATOM 1953 C C . ARG A 1 250 ? -17.461 12.043 17.974 1.00 93.25 250 ARG A C 1
ATOM 1955 O O . ARG A 1 250 ? -18.548 11.942 17.412 1.00 93.25 250 ARG A O 1
ATOM 1962 N N . GLY A 1 251 ? -17.198 11.485 19.156 1.00 92.94 251 GLY A N 1
ATOM 1963 C CA . GLY A 1 251 ? -18.181 10.788 19.966 1.00 92.94 251 GLY A CA 1
ATOM 1964 C C . GLY A 1 251 ? -18.406 9.350 19.517 1.00 92.94 251 GLY A C 1
ATOM 1965 O O . GLY A 1 251 ? -17.495 8.670 19.041 1.00 92.94 251 GLY A O 1
ATOM 1966 N N . SER A 1 252 ? -19.627 8.868 19.738 1.00 94.25 252 SER A N 1
ATOM 1967 C CA . SER A 1 252 ? -19.972 7.464 19.520 1.00 94.25 252 SER A CA 1
ATOM 1968 C C . SER A 1 252 ? -20.028 7.102 18.037 1.00 94.25 252 SER A C 1
ATOM 1970 O O . SER A 1 252 ? -20.458 7.899 17.205 1.00 94.25 252 SER A O 1
ATOM 1972 N N . VAL A 1 253 ? -19.628 5.874 17.710 1.00 94.69 253 VAL A N 1
ATOM 1973 C CA . VAL A 1 253 ? -19.602 5.349 16.340 1.00 94.69 253 VAL A CA 1
ATOM 1974 C C . VAL A 1 253 ? -20.373 4.039 16.282 1.00 94.69 253 VAL A C 1
ATOM 1976 O O . VAL A 1 253 ? -20.203 3.168 17.132 1.00 94.69 253 VAL A O 1
ATOM 1979 N N . GLU A 1 254 ? -21.202 3.869 15.260 1.00 95.81 254 GLU A N 1
ATOM 1980 C CA . GLU A 1 254 ? -21.850 2.589 14.983 1.00 95.81 254 GLU A CA 1
ATOM 1981 C C . GLU A 1 254 ? -20.924 1.687 14.176 1.00 95.81 254 GLU A C 1
ATOM 1983 O O . GLU A 1 254 ? -20.387 2.091 13.139 1.00 95.81 254 GLU A O 1
ATOM 1988 N N . ARG A 1 255 ? -20.738 0.451 14.638 1.00 95.50 255 ARG A N 1
ATOM 1989 C CA . ARG A 1 255 ? -19.966 -0.568 13.921 1.00 95.50 255 ARG A CA 1
ATOM 1990 C C . ARG A 1 255 ? -20.663 -1.911 14.012 1.00 95.50 255 ARG A C 1
ATOM 1992 O O . ARG A 1 255 ? -21.260 -2.231 15.038 1.00 95.50 255 ARG A O 1
ATOM 1999 N N . ARG A 1 256 ? -20.552 -2.711 12.954 1.00 95.75 256 ARG A N 1
ATOM 2000 C CA . ARG A 1 256 ? -21.014 -4.099 12.981 1.00 95.75 256 ARG A CA 1
ATOM 2001 C C . ARG A 1 256 ? -19.920 -4.991 13.551 1.00 95.75 256 ARG A C 1
ATOM 2003 O O . ARG A 1 256 ? -18.751 -4.835 13.185 1.00 95.75 256 ARG A O 1
ATOM 2010 N N . VAL A 1 257 ? -20.294 -5.894 14.447 1.00 96.56 257 VAL A N 1
ATOM 2011 C CA . VAL A 1 257 ? -19.388 -6.872 15.052 1.00 96.56 257 VAL A CA 1
ATOM 2012 C C . VAL A 1 257 ? -19.557 -8.200 14.328 1.00 96.56 257 VAL A C 1
ATOM 2014 O O . VAL A 1 257 ? -20.663 -8.724 14.231 1.00 96.56 257 VAL A O 1
ATOM 2017 N N . LEU A 1 258 ? -18.451 -8.733 13.815 1.00 95.69 258 LEU A N 1
ATOM 2018 C CA . LEU A 1 258 ? -18.395 -10.061 13.216 1.00 95.69 258 LEU A CA 1
ATOM 2019 C C . LEU A 1 258 ? -17.551 -10.952 14.125 1.00 95.69 258 LEU A C 1
ATOM 2021 O O . LEU A 1 258 ? -16.329 -10.784 14.210 1.00 95.69 258 LEU A O 1
ATOM 2025 N N . SER A 1 259 ? -18.211 -11.870 14.817 1.00 94.12 259 SER A N 1
ATOM 2026 C CA . SER A 1 259 ? -17.576 -12.834 15.706 1.00 94.12 259 SER A CA 1
ATOM 2027 C C . SER A 1 259 ? -16.922 -13.958 14.907 1.00 94.12 259 SER A C 1
ATOM 2029 O O . SER A 1 259 ? -17.369 -14.321 13.820 1.00 94.12 259 SER A O 1
ATOM 2031 N N . ILE A 1 260 ? -15.829 -14.494 15.439 1.00 95.38 260 ILE A N 1
ATOM 2032 C CA . ILE A 1 260 ? -15.051 -15.603 14.886 1.00 95.38 260 ILE A CA 1
ATOM 2033 C C . ILE A 1 260 ? -15.037 -16.698 15.962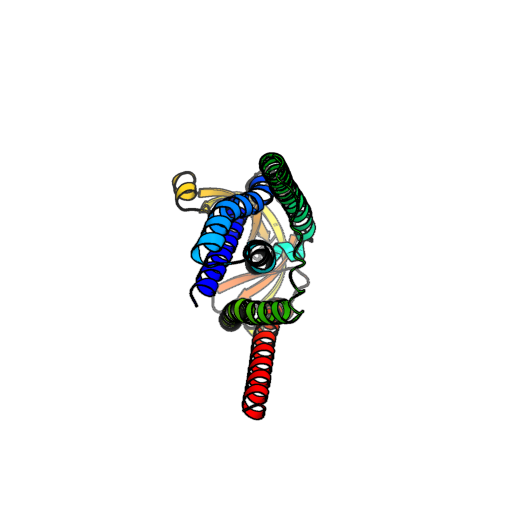 1.00 95.38 260 ILE A C 1
ATOM 2035 O O . ILE A 1 260 ? -14.097 -16.765 16.761 1.00 95.38 260 ILE A O 1
ATOM 2039 N N . PRO A 1 261 ? -16.071 -17.561 16.008 1.00 91.75 261 PRO A N 1
ATOM 2040 C CA . PRO A 1 261 ? -16.240 -18.532 17.090 1.00 91.75 261 PRO A CA 1
ATOM 2041 C C . PRO A 1 261 ? -15.058 -19.495 17.235 1.00 91.75 261 PRO A C 1
ATOM 2043 O O . PRO A 1 261 ? -14.698 -19.882 18.340 1.00 91.75 261 PRO A O 1
ATOM 2046 N N . SER A 1 262 ? -14.396 -19.841 16.125 1.00 91.06 262 SER A N 1
ATOM 2047 C CA . SER A 1 262 ? -13.250 -20.760 16.126 1.00 91.06 262 SER A CA 1
ATOM 2048 C C . SER A 1 262 ? -12.029 -20.244 16.894 1.00 91.06 262 SER A C 1
ATOM 2050 O O . SER A 1 262 ? -11.154 -21.031 17.237 1.00 91.06 262 SER A O 1
ATOM 2052 N N . GLU A 1 263 ? -11.922 -18.928 17.085 1.00 91.38 263 GLU A N 1
ATOM 2053 C CA . GLU A 1 263 ? -10.774 -18.268 17.721 1.00 91.38 263 GLU A CA 1
ATOM 2054 C C . GLU A 1 263 ? -11.174 -17.491 18.981 1.00 91.38 263 GLU A C 1
ATOM 2056 O O . GLU A 1 263 ? -10.336 -16.781 19.534 1.00 91.38 263 GLU A O 1
ATOM 2061 N N . ASP A 1 264 ? -12.437 -17.610 19.413 1.00 91.25 264 ASP A N 1
ATOM 2062 C CA . ASP A 1 264 ? -13.014 -16.859 20.536 1.00 91.25 264 ASP A CA 1
ATOM 2063 C C . ASP A 1 264 ? -12.690 -15.354 20.457 1.00 91.25 264 ASP A C 1
ATOM 2065 O O . ASP A 1 264 ? -12.237 -14.699 21.398 1.00 91.25 264 ASP A O 1
ATOM 2069 N N . THR A 1 265 ? -12.828 -14.801 19.251 1.00 93.94 265 THR A N 1
ATOM 2070 C CA . THR A 1 265 ? -12.472 -13.413 18.953 1.00 93.94 265 THR A CA 1
ATOM 2071 C C . THR A 1 265 ? -13.468 -12.791 17.985 1.00 93.94 265 THR A C 1
ATOM 2073 O O . THR A 1 265 ? -14.400 -13.444 17.526 1.00 93.94 265 THR A O 1
ATOM 2076 N N . TYR A 1 266 ? -13.303 -11.510 17.674 1.00 94.31 266 TYR A N 1
ATOM 2077 C CA . TYR A 1 266 ? -14.181 -10.785 16.762 1.00 94.31 266 TYR A CA 1
ATOM 2078 C C . TYR A 1 266 ? -13.428 -9.676 16.033 1.00 94.31 266 TYR A C 1
ATOM 2080 O O . TYR A 1 266 ? -12.344 -9.239 16.430 1.00 94.31 266 TYR A O 1
ATOM 2088 N N . ILE A 1 267 ? -14.041 -9.190 14.960 1.00 93.69 267 ILE A N 1
ATOM 2089 C CA . ILE A 1 267 ? -13.611 -7.997 14.237 1.00 93.69 267 ILE A CA 1
ATOM 2090 C C . ILE A 1 267 ? -14.759 -6.992 14.163 1.00 93.69 267 ILE A C 1
ATOM 2092 O O . ILE A 1 267 ? -15.931 -7.360 14.220 1.00 93.69 267 ILE A O 1
ATOM 2096 N N . THR A 1 268 ? -14.429 -5.710 14.007 1.00 94.31 268 THR A N 1
ATOM 2097 C CA . THR A 1 268 ? -15.426 -4.653 13.808 1.00 94.31 268 THR A CA 1
ATOM 2098 C C . THR A 1 268 ? -15.309 -4.052 12.412 1.00 94.31 268 THR A C 1
ATOM 2100 O O . THR A 1 268 ? -14.237 -3.635 11.965 1.00 94.31 268 THR A O 1
ATOM 2103 N N . VAL A 1 269 ? -16.433 -3.970 11.711 1.00 94.44 269 VAL A N 1
ATOM 2104 C CA . VAL A 1 269 ? -16.525 -3.447 10.341 1.00 94.44 269 VAL A CA 1
ATOM 2105 C C . VAL A 1 269 ? -17.498 -2.271 10.280 1.00 94.44 269 VAL A C 1
ATOM 2107 O O . VAL A 1 269 ? -18.139 -1.919 11.273 1.00 94.44 269 VAL A O 1
ATOM 2110 N N . GLU A 1 270 ? -17.557 -1.600 9.132 1.00 92.81 270 GLU A N 1
ATOM 2111 C CA . GLU A 1 270 ? -18.532 -0.529 8.917 1.00 92.81 270 GLU A CA 1
ATOM 2112 C C . GLU A 1 270 ? -19.965 -1.075 9.051 1.00 92.81 270 GLU A C 1
ATOM 2114 O O . GLU A 1 270 ? -20.224 -2.213 8.659 1.00 92.81 270 GLU A O 1
ATOM 2119 N N . PRO A 1 271 ? -20.909 -0.293 9.601 1.00 92.62 271 PRO A N 1
ATOM 2120 C CA . PRO A 1 271 ? -22.213 -0.803 10.042 1.00 92.62 271 PRO A CA 1
ATOM 2121 C C . PRO A 1 271 ? -23.056 -1.410 8.908 1.00 92.62 271 PRO A C 1
ATOM 2123 O O . PRO A 1 271 ? -23.824 -2.353 9.126 1.00 92.62 271 PRO A O 1
ATOM 2126 N N . HIS A 1 272 ? -22.881 -0.902 7.687 1.00 91.00 272 HIS A N 1
ATOM 2127 C CA . HIS A 1 272 ? -23.600 -1.351 6.498 1.00 91.00 272 HIS A CA 1
ATOM 2128 C C . HIS A 1 272 ? -22.989 -2.594 5.831 1.00 91.00 272 HIS A C 1
ATOM 2130 O O . HIS A 1 272 ? -23.632 -3.172 4.960 1.00 91.00 272 HIS A O 1
ATOM 2136 N N . LEU A 1 273 ? -21.770 -2.999 6.210 1.00 88.88 273 LEU A N 1
ATOM 2137 C CA . LEU A 1 273 ? -21.089 -4.141 5.603 1.00 88.88 273 LEU A CA 1
ATOM 2138 C C . LEU A 1 273 ? -21.507 -5.442 6.281 1.00 88.88 273 LEU A C 1
ATOM 2140 O O . LEU A 1 273 ? -21.365 -5.583 7.492 1.00 88.88 273 LEU A O 1
ATOM 2144 N N . THR A 1 274 ? -21.947 -6.422 5.497 1.00 92.81 274 THR A N 1
ATOM 2145 C CA . THR A 1 274 ? -22.130 -7.805 5.970 1.00 92.81 274 THR A CA 1
ATOM 2146 C C . THR A 1 274 ? -20.806 -8.577 5.953 1.00 92.81 274 THR A C 1
ATOM 2148 O O . THR A 1 274 ? -19.847 -8.168 5.290 1.00 92.81 274 THR A O 1
ATOM 2151 N N . ALA A 1 275 ? -20.746 -9.738 6.619 1.00 92.25 275 ALA A N 1
ATOM 2152 C CA . ALA A 1 275 ? -19.590 -10.642 6.532 1.00 92.25 275 ALA A CA 1
ATOM 2153 C C . ALA A 1 275 ? -19.235 -11.000 5.078 1.00 92.25 275 ALA A C 1
ATOM 2155 O O . ALA A 1 275 ? -18.063 -11.017 4.690 1.00 92.25 275 ALA A O 1
ATOM 2156 N N . GLN A 1 276 ? -20.256 -11.214 4.244 1.00 92.06 276 GLN A N 1
ATOM 2157 C CA . GLN A 1 276 ? -20.075 -11.493 2.826 1.00 92.06 276 GLN A CA 1
ATOM 2158 C C . GLN A 1 276 ? -19.495 -10.289 2.078 1.00 92.06 276 GLN A C 1
ATOM 2160 O O . GLN A 1 276 ? -18.478 -10.422 1.411 1.00 92.06 276 GLN A O 1
ATOM 2165 N N . GLN A 1 277 ? -20.048 -9.087 2.259 1.00 88.88 277 GLN A N 1
ATOM 2166 C CA . GLN A 1 277 ? -19.518 -7.886 1.600 1.00 88.88 277 GLN A CA 1
ATOM 2167 C C . GLN A 1 277 ? -18.086 -7.551 2.041 1.00 88.88 277 GLN A C 1
ATOM 2169 O O . GLN A 1 277 ? -17.260 -7.143 1.221 1.00 88.88 277 GLN A O 1
ATOM 2174 N N . TYR A 1 278 ? -17.769 -7.755 3.322 1.00 88.38 278 TYR A N 1
ATOM 2175 C CA . TYR A 1 278 ? -16.420 -7.585 3.853 1.00 88.38 278 TYR A CA 1
ATOM 2176 C C . TYR A 1 278 ? -15.427 -8.556 3.195 1.00 88.38 278 TYR A C 1
ATOM 2178 O O . TYR A 1 278 ? -14.399 -8.133 2.655 1.00 88.38 278 TYR A O 1
ATOM 2186 N N . THR A 1 279 ? -15.747 -9.852 3.189 1.00 90.50 279 THR A N 1
ATOM 2187 C CA . THR A 1 279 ? -14.882 -10.890 2.604 1.00 90.50 279 THR A CA 1
ATOM 2188 C C . THR A 1 279 ? -14.770 -10.767 1.085 1.00 90.50 279 THR A C 1
ATOM 2190 O O . THR A 1 279 ? -13.665 -10.882 0.547 1.00 90.50 279 THR A O 1
ATOM 2193 N N . ASP A 1 280 ? -15.857 -10.439 0.388 1.00 87.81 280 ASP A N 1
ATOM 2194 C CA . ASP A 1 280 ? -15.856 -10.161 -1.049 1.00 87.81 280 ASP A CA 1
ATOM 2195 C C . ASP A 1 280 ? -14.989 -8.945 -1.379 1.00 87.81 280 ASP A C 1
ATOM 2197 O O . ASP A 1 280 ? -14.215 -8.976 -2.338 1.00 87.81 280 ASP A O 1
ATOM 2201 N N . GLY A 1 281 ? -15.033 -7.895 -0.554 1.00 83.06 281 GLY A N 1
ATOM 2202 C CA . GLY A 1 281 ? -14.151 -6.734 -0.679 1.00 83.06 281 GLY A CA 1
ATOM 2203 C C . GLY A 1 281 ? -12.668 -7.104 -0.568 1.00 83.06 281 GLY A C 1
ATOM 2204 O O . GLY A 1 281 ? -11.850 -6.651 -1.379 1.00 83.06 281 GLY A O 1
ATOM 2205 N N . LEU A 1 282 ? -12.317 -7.969 0.389 1.00 83.31 282 LEU A N 1
ATOM 2206 C CA . LEU A 1 282 ? -10.955 -8.490 0.541 1.00 83.31 282 LEU A CA 1
ATOM 2207 C C . LEU A 1 282 ? -10.534 -9.348 -0.662 1.00 83.31 282 LEU A C 1
ATOM 2209 O O . LEU A 1 282 ? -9.450 -9.137 -1.217 1.00 83.31 282 LEU A O 1
AT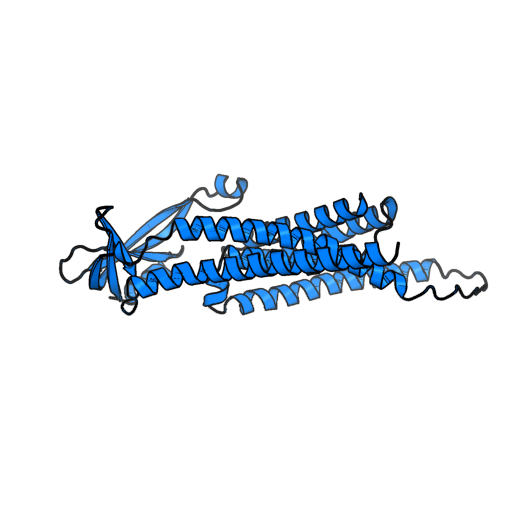OM 2213 N N . ARG A 1 283 ? -11.393 -10.276 -1.101 1.00 85.00 283 ARG A N 1
ATOM 2214 C CA . ARG A 1 283 ? -11.127 -11.179 -2.234 1.00 85.00 283 ARG A CA 1
ATOM 2215 C C . ARG A 1 283 ? -11.010 -10.428 -3.552 1.00 85.00 283 ARG A C 1
ATOM 2217 O O . ARG A 1 283 ? -10.071 -10.671 -4.306 1.00 85.00 283 ARG A O 1
ATOM 2224 N N . ARG A 1 284 ? -11.894 -9.461 -3.811 1.00 79.50 284 ARG A N 1
ATOM 2225 C CA . ARG A 1 284 ? -11.904 -8.647 -5.037 1.00 79.50 284 ARG A CA 1
ATOM 2226 C C . ARG A 1 284 ? -10.563 -7.967 -5.279 1.00 79.50 284 ARG A C 1
ATOM 2228 O O . ARG A 1 284 ? -10.069 -7.985 -6.404 1.00 79.50 284 ARG A O 1
ATOM 2235 N N . ARG A 1 285 ? -9.945 -7.407 -4.234 1.00 74.00 285 ARG A N 1
ATOM 2236 C CA . ARG A 1 285 ? -8.613 -6.783 -4.336 1.00 74.00 285 ARG A CA 1
ATOM 2237 C C . ARG A 1 285 ? -7.558 -7.781 -4.815 1.00 74.00 285 ARG A C 1
ATOM 2239 O O . ARG A 1 285 ? -6.751 -7.442 -5.678 1.00 74.00 285 ARG A O 1
ATOM 2246 N N . GLN A 1 286 ? -7.595 -9.009 -4.303 1.00 79.44 286 GLN A N 1
ATOM 2247 C CA . GLN A 1 286 ? -6.661 -10.054 -4.723 1.00 79.44 286 GLN A CA 1
ATOM 2248 C C . GLN A 1 286 ? -6.975 -10.571 -6.130 1.00 79.44 286 GLN A C 1
ATOM 2250 O O . GLN A 1 286 ? -6.054 -10.753 -6.919 1.00 79.44 286 GLN A O 1
ATOM 2255 N N . TYR A 1 287 ? -8.250 -10.730 -6.497 1.00 80.81 287 TYR A N 1
ATOM 2256 C CA . TYR A 1 287 ? -8.630 -11.111 -7.860 1.00 80.81 287 TYR A CA 1
ATOM 2257 C C . TYR A 1 287 ? -8.195 -10.083 -8.902 1.00 80.81 287 TYR A C 1
ATOM 2259 O O . TYR A 1 287 ? -7.732 -10.473 -9.968 1.00 80.81 287 TYR A O 1
ATOM 2267 N N . ILE A 1 288 ? -8.270 -8.785 -8.596 1.00 77.31 288 ILE A N 1
ATOM 2268 C CA . ILE A 1 288 ? -7.743 -7.739 -9.483 1.00 77.31 288 ILE A CA 1
ATOM 2269 C C . ILE A 1 288 ? -6.228 -7.906 -9.659 1.00 77.31 288 ILE A C 1
ATOM 2271 O O . ILE A 1 288 ? -5.739 -7.892 -10.788 1.00 77.31 288 ILE A O 1
ATOM 2275 N N . LEU A 1 289 ? -5.484 -8.113 -8.566 1.00 77.44 289 LEU A N 1
ATOM 2276 C CA . LEU A 1 289 ? -4.038 -8.341 -8.626 1.00 77.44 289 LEU A CA 1
ATOM 2277 C C . LEU A 1 289 ? -3.688 -9.587 -9.457 1.00 77.44 289 LEU A C 1
ATOM 2279 O O . LEU A 1 289 ? -2.785 -9.529 -10.296 1.00 77.44 289 LEU A O 1
ATOM 2283 N N . LEU A 1 290 ? -4.411 -10.691 -9.252 1.00 78.75 290 LEU A N 1
ATOM 2284 C CA . LEU A 1 290 ? -4.241 -11.927 -10.015 1.00 78.75 290 LEU A CA 1
ATOM 2285 C C . LEU A 1 290 ? -4.601 -11.751 -11.487 1.00 78.75 290 LEU A C 1
ATOM 2287 O O . LEU A 1 290 ? -3.849 -12.204 -12.341 1.00 78.75 290 LEU A O 1
ATOM 2291 N N . GLY A 1 291 ? -5.705 -11.071 -11.790 1.00 74.69 291 GLY A N 1
ATOM 2292 C CA . GLY A 1 291 ? -6.144 -10.808 -13.157 1.00 74.69 291 GLY A CA 1
ATOM 2293 C C . GLY A 1 291 ? -5.131 -9.968 -13.929 1.00 74.69 291 GLY A C 1
ATOM 2294 O O . GLY A 1 291 ? -4.741 -10.342 -15.033 1.00 74.69 291 GLY A O 1
ATOM 2295 N N . LEU A 1 292 ? -4.632 -8.881 -13.330 1.00 75.00 292 LEU A N 1
ATOM 2296 C CA . LEU A 1 292 ? -3.599 -8.039 -13.945 1.00 75.00 292 LEU A CA 1
ATOM 2297 C C . LEU A 1 292 ? -2.293 -8.812 -14.162 1.00 75.00 292 LEU A C 1
ATOM 2299 O O . LEU A 1 292 ? -1.695 -8.738 -15.235 1.00 75.00 292 LEU A O 1
ATOM 2303 N N . SER A 1 293 ? -1.865 -9.577 -13.157 1.00 70.44 293 SER A N 1
ATOM 2304 C CA . SER A 1 293 ? -0.614 -10.337 -13.223 1.00 70.44 293 SER A CA 1
ATOM 2305 C C . SER A 1 293 ? -0.701 -11.495 -14.222 1.00 70.44 293 SER A C 1
ATOM 2307 O O . SER A 1 293 ? 0.175 -11.652 -15.071 1.00 70.44 293 SER A O 1
ATOM 2309 N N . GLY A 1 294 ? -1.775 -12.283 -14.166 1.00 77.38 294 GLY A N 1
ATOM 2310 C CA . GLY A 1 294 ? -2.022 -13.404 -15.070 1.00 77.38 294 GLY A CA 1
ATOM 2311 C C . GLY A 1 294 ? -2.232 -12.942 -16.508 1.00 77.38 294 GLY A C 1
ATOM 2312 O O . GLY A 1 294 ? -1.615 -13.490 -17.419 1.00 77.38 294 GLY A O 1
ATOM 2313 N N . GLY A 1 295 ? -3.012 -11.877 -16.711 1.00 78.31 295 GLY A N 1
ATOM 2314 C CA . GLY A 1 295 ? -3.202 -11.264 -18.025 1.00 78.31 295 GLY A CA 1
ATOM 2315 C C . GLY A 1 295 ? -1.883 -10.797 -18.638 1.00 78.31 295 GLY A C 1
ATOM 2316 O O . GLY A 1 295 ? -1.612 -11.081 -19.803 1.00 78.31 295 GLY A O 1
ATOM 2317 N N . TYR A 1 296 ? -1.011 -10.165 -17.847 1.00 78.00 296 TYR A N 1
ATOM 2318 C CA . TYR A 1 296 ? 0.314 -9.768 -18.321 1.00 78.00 296 TYR A CA 1
ATOM 2319 C C . TYR A 1 296 ? 1.176 -10.973 -18.737 1.00 78.00 296 TYR A C 1
ATOM 2321 O O . TYR A 1 296 ? 1.771 -10.952 -19.816 1.00 78.00 296 TYR A O 1
ATOM 2329 N N . VAL A 1 297 ? 1.223 -12.032 -17.919 1.00 84.12 297 VAL A N 1
ATOM 2330 C CA . VAL A 1 297 ? 1.990 -13.255 -18.226 1.00 84.12 297 VAL A CA 1
ATOM 2331 C C . VAL A 1 297 ? 1.489 -13.913 -19.514 1.00 84.12 297 VAL A C 1
ATOM 2333 O O . VAL A 1 297 ? 2.303 -14.273 -20.364 1.00 84.12 297 VAL A O 1
ATOM 2336 N N . LEU A 1 298 ? 0.168 -14.018 -19.693 1.00 84.12 298 LEU A N 1
ATOM 2337 C CA . LEU A 1 298 ? -0.440 -14.578 -20.902 1.00 84.12 298 LEU A CA 1
ATOM 2338 C C . LEU A 1 298 ? -0.095 -13.748 -22.142 1.00 84.12 298 LEU A C 1
ATOM 2340 O O . LEU A 1 298 ? 0.411 -14.296 -23.121 1.00 84.12 298 LEU A O 1
ATOM 2344 N N . CYS A 1 299 ? -0.297 -12.430 -22.090 1.00 79.25 299 CYS A N 1
ATOM 2345 C CA . CYS A 1 299 ? 0.028 -11.534 -23.201 1.00 79.25 299 CYS A CA 1
ATOM 2346 C C . CYS A 1 299 ? 1.515 -11.597 -23.571 1.00 79.25 299 CYS A C 1
ATOM 2348 O O . CYS A 1 299 ? 1.857 -11.653 -24.753 1.00 79.25 299 CYS A O 1
ATOM 2350 N N . TYR A 1 300 ? 2.404 -11.628 -22.573 1.00 79.31 300 TYR A N 1
ATOM 2351 C CA . TYR A 1 300 ? 3.840 -11.744 -22.807 1.00 79.31 300 TYR A CA 1
ATOM 2352 C C . TYR A 1 300 ? 4.209 -13.096 -23.436 1.00 79.31 300 TYR A C 1
ATOM 2354 O O . TYR A 1 300 ? 4.985 -13.137 -24.390 1.00 79.31 300 TYR A O 1
ATOM 2362 N N . GLY A 1 301 ? 3.627 -14.196 -22.946 1.00 80.69 301 GLY A N 1
ATOM 2363 C CA . GLY A 1 301 ? 3.835 -15.536 -23.496 1.00 80.69 301 GLY A CA 1
ATOM 2364 C C . GLY A 1 301 ? 3.365 -15.659 -24.947 1.00 80.69 301 GLY A C 1
ATOM 2365 O O . GLY A 1 301 ? 4.113 -16.147 -25.792 1.00 80.69 301 GLY A O 1
ATOM 2366 N N . VAL A 1 302 ? 2.170 -15.150 -25.267 1.00 80.19 302 VAL A N 1
ATOM 2367 C CA . VAL A 1 302 ? 1.641 -15.129 -26.643 1.00 80.19 302 VAL A CA 1
ATOM 2368 C C . VAL A 1 302 ? 2.536 -14.299 -27.559 1.00 80.19 302 VAL A C 1
ATOM 2370 O O . VAL A 1 302 ? 2.918 -14.775 -28.627 1.00 80.19 302 VAL A O 1
ATOM 2373 N N . ALA A 1 303 ? 2.926 -13.091 -27.138 1.00 79.69 303 ALA A N 1
ATOM 2374 C CA . ALA A 1 303 ? 3.829 -12.248 -27.919 1.00 79.69 303 ALA A CA 1
ATOM 2375 C C . ALA A 1 303 ? 5.162 -12.958 -28.197 1.00 79.69 303 ALA A C 1
ATOM 2377 O O . ALA A 1 303 ? 5.663 -12.919 -29.319 1.00 79.69 303 ALA A O 1
ATOM 2378 N N . TRP A 1 304 ? 5.708 -13.656 -27.201 1.00 80.38 304 TRP A N 1
ATOM 2379 C CA . TRP A 1 304 ? 6.938 -14.425 -27.349 1.00 80.38 304 TRP A CA 1
ATOM 2380 C C . TRP A 1 304 ? 6.791 -15.604 -28.324 1.00 80.38 304 TRP A C 1
ATOM 2382 O O . TRP A 1 304 ? 7.654 -15.786 -29.183 1.00 80.38 304 TRP A O 1
ATOM 2392 N N . ILE A 1 305 ? 5.688 -16.360 -28.256 1.00 82.69 305 ILE A N 1
ATOM 2393 C CA . ILE A 1 305 ? 5.396 -17.457 -29.197 1.00 82.69 305 ILE A CA 1
ATOM 2394 C C . ILE A 1 305 ? 5.264 -16.925 -30.628 1.00 82.69 305 ILE A C 1
ATOM 2396 O O . ILE A 1 305 ? 5.849 -17.494 -31.547 1.00 82.69 305 ILE A O 1
ATOM 2400 N N . VAL A 1 306 ? 4.524 -15.831 -30.824 1.00 79.75 306 VAL A N 1
ATOM 2401 C CA . VAL A 1 306 ? 4.324 -15.221 -32.149 1.00 79.75 306 VAL A CA 1
ATOM 2402 C C . VAL A 1 306 ? 5.646 -14.733 -32.738 1.00 79.75 306 VAL A C 1
ATOM 2404 O O . VAL A 1 306 ? 5.897 -14.950 -33.920 1.00 79.75 306 VAL A O 1
ATOM 2407 N N . ILE A 1 307 ? 6.508 -14.110 -31.926 1.00 78.31 307 ILE A N 1
ATOM 2408 C CA . ILE A 1 307 ? 7.839 -13.677 -32.374 1.00 78.31 307 ILE A CA 1
ATOM 2409 C C . ILE A 1 307 ? 8.675 -14.886 -32.806 1.00 78.31 307 ILE A C 1
ATOM 2411 O O . ILE A 1 307 ? 9.240 -14.859 -33.893 1.00 78.31 307 ILE A O 1
ATOM 2415 N N . ARG A 1 308 ? 8.695 -15.965 -32.013 1.00 76.00 308 ARG A N 1
ATOM 2416 C CA . ARG A 1 308 ? 9.461 -17.172 -32.363 1.00 76.00 308 ARG A CA 1
ATOM 2417 C C . ARG A 1 308 ? 8.948 -17.891 -33.605 1.00 76.00 308 ARG A C 1
ATOM 2419 O O . ARG A 1 308 ? 9.755 -18.431 -34.347 1.00 76.00 308 ARG A O 1
ATOM 2426 N N . ARG A 1 309 ? 7.632 -17.913 -33.834 1.00 80.12 309 ARG A N 1
ATOM 2427 C CA . ARG A 1 309 ? 7.061 -18.501 -35.056 1.00 80.12 309 ARG A CA 1
ATOM 2428 C C . ARG A 1 309 ? 7.487 -17.737 -36.304 1.00 80.12 309 ARG A C 1
ATOM 2430 O O . ARG A 1 309 ? 7.861 -18.370 -37.275 1.00 80.12 309 ARG A O 1
ATOM 2437 N N . LYS A 1 310 ? 7.500 -16.401 -36.246 1.00 73.00 310 LYS A N 1
ATOM 2438 C CA . LYS A 1 310 ? 7.977 -15.574 -37.363 1.00 73.00 310 LYS A CA 1
ATOM 2439 C C . LYS A 1 310 ? 9.460 -15.776 -37.654 1.00 73.00 310 LYS A C 1
ATOM 2441 O O . LYS A 1 310 ? 9.831 -15.846 -38.811 1.00 73.00 310 LYS A O 1
ATOM 2446 N N . GLU A 1 311 ? 10.287 -15.900 -36.617 1.00 71.50 311 GLU A N 1
ATOM 2447 C CA . GLU A 1 311 ? 11.717 -16.196 -36.791 1.00 71.50 311 GLU A CA 1
ATOM 2448 C C . GLU A 1 311 ? 11.938 -17.575 -37.441 1.00 71.50 311 GLU A C 1
ATOM 2450 O O . GLU A 1 311 ? 12.832 -17.710 -38.258 1.00 71.50 311 GLU A O 1
ATOM 2455 N N . ALA A 1 312 ? 11.092 -18.570 -37.147 1.00 68.94 312 ALA A N 1
ATOM 2456 C CA . ALA A 1 312 ? 11.176 -19.910 -37.741 1.00 68.94 312 ALA A CA 1
ATOM 2457 C C . ALA A 1 312 ? 10.572 -20.035 -39.158 1.00 68.94 312 ALA A C 1
ATOM 2459 O O . ALA A 1 312 ? 10.783 -21.053 -39.804 1.00 68.94 312 ALA A O 1
ATOM 2460 N N . GLU A 1 313 ? 9.782 -19.058 -39.614 1.00 65.50 313 GLU A N 1
ATOM 2461 C CA . GLU A 1 313 ? 9.255 -18.983 -40.991 1.00 65.50 313 GLU A CA 1
ATOM 2462 C C . GLU A 1 313 ? 10.178 -18.173 -41.925 1.00 65.50 313 GLU A C 1
ATOM 2464 O O . GLU A 1 313 ? 10.029 -18.248 -43.143 1.00 65.50 313 GLU A O 1
ATOM 2469 N N . GLU A 1 314 ? 11.097 -17.375 -41.364 1.00 55.56 314 GLU A N 1
ATOM 2470 C CA . GLU A 1 314 ? 12.081 -16.565 -42.102 1.00 55.56 314 GLU A CA 1
ATOM 2471 C C . GLU A 1 314 ? 13.440 -17.279 -42.305 1.00 55.56 314 GLU A C 1
ATOM 2473 O O . GLU A 1 314 ? 14.236 -16.804 -43.117 1.00 55.56 314 GLU A O 1
ATOM 2478 N N . ASP A 1 315 ? 13.682 -18.398 -41.606 1.00 47.12 315 ASP A N 1
ATOM 2479 C CA . ASP A 1 315 ? 14.848 -19.298 -41.743 1.00 47.12 315 ASP A CA 1
ATOM 2480 C C . ASP A 1 315 ? 14.541 -20.496 -42.668 1.00 47.12 315 ASP A C 1
ATOM 2482 O O . ASP A 1 315 ? 15.443 -20.883 -43.452 1.00 47.12 315 ASP A O 1
#

Sequence (315 aa):
MKKAVAVLASMLCYIGAFLLLFRLSMGQAWLVFFFGTPLFAAAYFIPAGAFFARRLHLNRWILWLCMNGIGGLCGWVIVLIQYPILLMNGFILL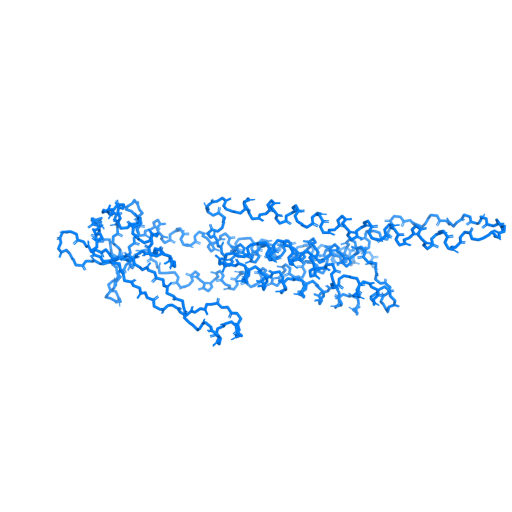LLLPALVCAALVWAVVGLGFLCWNRRAARAASAPEPVSRTAAPAQPSGTWVKKLKWFAGTGGVVLLILAAAGLYGGVRNLNTIRPADQYEDSGIHTFAPYDILPISVKTTGPRRYRRLHPTKIVYMVYYRTTNGSGYQWRDEGGTARVLAEQLYQRGSVERRVLSIPSEDTYITVEPHLTAQQYTDGLRRRQYILLGLSGGYVLCYGVAWIVIRRKEAEED

Organism: NCBI:txid2840707

pLDDT: mean 78.89, std 13.33, range [36.88, 96.56]